Protein AF-A0A5B9W749-F1 (afdb_monomer_lite)

Structure (mmCIF, N/CA/C/O backbone):
data_AF-A0A5B9W749-F1
#
_entry.id   AF-A0A5B9W749-F1
#
loop_
_atom_site.group_PDB
_atom_site.id
_atom_site.type_symbol
_atom_site.label_atom_id
_atom_site.label_alt_id
_atom_site.label_comp_id
_atom_site.label_asym_id
_atom_site.label_entity_id
_atom_site.label_seq_id
_atom_site.pdbx_PDB_ins_code
_atom_site.Cartn_x
_atom_site.Cartn_y
_atom_site.Cartn_z
_atom_site.occupancy
_atom_site.B_iso_or_equiv
_atom_site.auth_seq_id
_atom_site.auth_comp_id
_atom_site.auth_asym_id
_atom_site.auth_atom_id
_atom_site.pdbx_PDB_model_num
ATOM 1 N N . MET A 1 1 ? -11.600 12.360 -0.098 1.00 54.44 1 MET A N 1
ATOM 2 C CA . MET A 1 1 ? -10.633 12.678 -1.174 1.00 54.44 1 MET A CA 1
ATOM 3 C C . MET A 1 1 ? -9.721 11.461 -1.299 1.00 54.44 1 MET A C 1
ATOM 5 O O . MET A 1 1 ? -9.758 10.615 -0.413 1.00 54.44 1 MET A O 1
ATOM 9 N N . GLY A 1 2 ? -9.013 11.291 -2.413 1.00 66.12 2 GLY A N 1
ATOM 10 C CA . GLY A 1 2 ? -8.101 10.159 -2.597 1.00 66.12 2 GLY A CA 1
ATOM 11 C C . GLY A 1 2 ? -6.7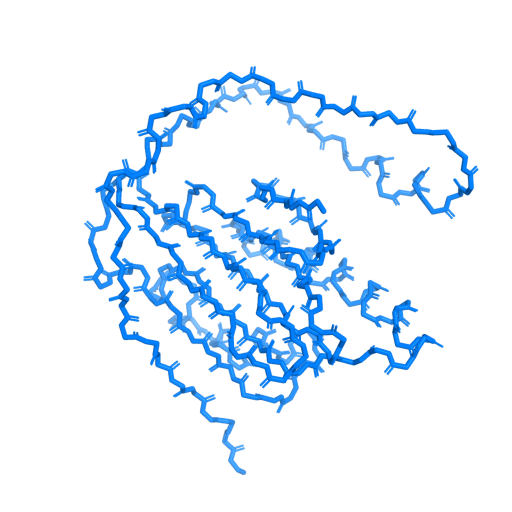31 10.629 -3.058 1.00 66.12 2 GLY A C 1
ATOM 12 O O . GLY A 1 2 ? -6.602 11.750 -3.560 1.00 66.12 2 GLY A O 1
ATOM 13 N N . ALA A 1 3 ? -5.725 9.773 -2.893 1.00 67.44 3 ALA A N 1
ATOM 14 C CA . ALA A 1 3 ? -4.328 10.106 -3.146 1.00 67.44 3 ALA A CA 1
ATOM 15 C C . ALA A 1 3 ? -3.744 9.272 -4.288 1.00 67.44 3 ALA A C 1
ATOM 17 O O . ALA A 1 3 ? -3.932 8.058 -4.365 1.00 67.44 3 ALA A O 1
ATOM 18 N N . TYR A 1 4 ? -2.973 9.940 -5.143 1.00 74.50 4 TYR A N 1
ATOM 19 C CA . TYR A 1 4 ? -2.066 9.305 -6.092 1.00 74.50 4 TYR A CA 1
ATOM 20 C C . TYR A 1 4 ? -0.659 9.419 -5.512 1.00 74.50 4 TYR A C 1
ATOM 22 O O . TYR A 1 4 ? -0.127 10.520 -5.389 1.00 74.50 4 TYR A O 1
ATOM 30 N N . LEU A 1 5 ? -0.099 8.289 -5.099 1.00 71.94 5 LEU A N 1
ATOM 31 C CA . LEU A 1 5 ? 1.221 8.185 -4.504 1.00 71.94 5 LEU A CA 1
ATOM 32 C C . LEU A 1 5 ? 2.245 7.870 -5.591 1.00 71.94 5 LEU A C 1
ATOM 34 O O . LEU A 1 5 ? 2.325 6.739 -6.073 1.00 71.94 5 LEU A O 1
ATOM 38 N N . ASP A 1 6 ? 2.992 8.903 -5.967 1.00 69.88 6 ASP A N 1
ATOM 39 C CA . ASP A 1 6 ? 4.186 8.818 -6.809 1.00 69.88 6 ASP A CA 1
ATOM 40 C C . ASP A 1 6 ? 5.442 8.634 -5.931 1.00 69.88 6 ASP A C 1
ATOM 42 O O . ASP A 1 6 ? 5.315 8.433 -4.719 1.00 69.88 6 ASP A O 1
ATOM 46 N N . GLU A 1 7 ? 6.642 8.653 -6.515 1.00 59.56 7 GLU A N 1
ATOM 47 C CA . GLU A 1 7 ? 7.928 8.553 -5.794 1.00 59.56 7 GLU A CA 1
ATOM 48 C C . GLU A 1 7 ? 7.940 9.382 -4.482 1.00 59.56 7 GLU A C 1
ATOM 50 O O . GLU A 1 7 ? 7.613 10.569 -4.470 1.00 59.56 7 GLU A O 1
ATOM 55 N N . ASP A 1 8 ? 8.268 8.718 -3.364 1.00 55.88 8 ASP A N 1
ATOM 56 C CA . ASP A 1 8 ? 8.501 9.306 -2.032 1.00 55.88 8 ASP A CA 1
ATOM 57 C C . ASP A 1 8 ? 7.310 9.974 -1.309 1.00 55.88 8 ASP A C 1
ATOM 59 O O . ASP A 1 8 ? 7.481 10.922 -0.534 1.00 55.88 8 ASP A O 1
ATOM 63 N N . MET A 1 9 ? 6.086 9.462 -1.491 1.00 70.12 9 MET A N 1
ATOM 64 C CA . MET A 1 9 ? 4.894 9.994 -0.810 1.00 70.12 9 MET A CA 1
ATOM 65 C C . MET A 1 9 ? 4.224 9.009 0.161 1.00 70.12 9 MET A C 1
ATOM 67 O O . MET A 1 9 ? 3.984 7.846 -0.168 1.00 70.12 9 MET A O 1
ATOM 71 N N . VAL A 1 10 ? 3.858 9.519 1.347 1.00 80.38 10 VAL A N 1
ATOM 72 C CA . VAL A 1 10 ? 2.971 8.878 2.337 1.00 80.38 10 VAL A CA 1
ATOM 73 C C . VAL A 1 10 ? 1.666 9.675 2.400 1.00 80.38 10 VAL A C 1
ATOM 75 O O . VAL A 1 10 ? 1.714 10.896 2.550 1.00 80.38 10 VAL A O 1
ATOM 78 N N . ALA A 1 11 ? 0.508 9.018 2.313 1.00 82.75 11 ALA A N 1
ATOM 79 C CA . ALA A 1 11 ? -0.799 9.668 2.456 1.00 82.75 11 ALA A CA 1
ATOM 80 C C . ALA A 1 11 ? -1.794 8.816 3.244 1.00 82.75 11 ALA A C 1
ATOM 82 O O . ALA A 1 11 ? -1.738 7.588 3.218 1.00 82.75 11 ALA A O 1
ATOM 83 N N . HIS A 1 12 ? -2.734 9.490 3.903 1.00 84.38 12 HIS A N 1
ATOM 84 C CA . HIS A 1 12 ? -3.842 8.895 4.644 1.00 84.38 12 HIS A CA 1
ATOM 85 C C . HIS A 1 12 ? -5.152 9.433 4.076 1.00 84.38 12 HIS A C 1
ATOM 87 O O . HIS A 1 12 ? -5.410 10.630 4.158 1.00 84.38 12 HIS A O 1
ATOM 93 N N . GLU A 1 13 ? -5.953 8.566 3.462 1.00 86.69 13 GLU A N 1
ATOM 94 C CA . GLU A 1 13 ? -7.159 8.956 2.734 1.00 86.69 13 GLU A CA 1
ATOM 95 C C . GLU A 1 13 ? -8.333 8.024 3.057 1.00 86.69 13 GLU A C 1
ATOM 97 O O . GLU A 1 13 ? -8.148 6.810 3.171 1.00 86.69 13 GLU A O 1
ATOM 102 N N . PRO A 1 14 ? -9.564 8.549 3.166 1.00 80.62 14 PRO A N 1
ATOM 103 C CA . PRO A 1 14 ? -10.742 7.728 3.436 1.00 80.62 14 PRO A CA 1
ATOM 104 C C . PRO A 1 14 ? -11.193 6.893 2.226 1.00 80.62 14 PRO A C 1
ATOM 106 O O . PRO A 1 14 ? -11.790 5.836 2.414 1.00 80.62 14 PRO A O 1
ATOM 109 N N . ASP A 1 15 ? -10.916 7.344 0.996 1.00 86.19 15 ASP A N 1
ATOM 110 C CA . ASP A 1 15 ? -11.556 6.792 -0.206 1.00 86.19 15 ASP A CA 1
ATOM 111 C C . ASP A 1 15 ? -10.650 5.812 -0.966 1.00 86.19 15 ASP A C 1
ATOM 113 O O . ASP A 1 15 ? -10.957 4.623 -1.079 1.00 86.19 15 ASP A O 1
ATOM 117 N N . PHE A 1 16 ? -9.542 6.298 -1.533 1.00 88.31 16 PHE A N 1
ATOM 118 C CA . PHE A 1 16 ? -8.636 5.477 -2.335 1.00 88.31 16 PHE A CA 1
ATOM 119 C C . PHE A 1 16 ? -7.182 5.939 -2.255 1.00 88.31 16 PHE A C 1
ATOM 121 O O . PHE A 1 16 ? -6.893 7.121 -2.051 1.00 88.31 16 PHE A O 1
ATOM 128 N N . ILE A 1 17 ? -6.280 4.991 -2.505 1.00 88.81 17 ILE A N 1
ATOM 129 C CA . ILE A 1 17 ? -4.855 5.222 -2.743 1.00 88.81 17 ILE A CA 1
ATOM 130 C C . ILE A 1 17 ? -4.465 4.547 -4.055 1.00 88.81 17 ILE A C 1
ATOM 132 O O . ILE A 1 17 ? -4.813 3.389 -4.284 1.00 88.81 17 ILE A O 1
ATOM 136 N N . ALA A 1 18 ? -3.749 5.265 -4.916 1.00 87.00 18 ALA A N 1
ATOM 137 C CA . ALA A 1 18 ? -3.295 4.784 -6.213 1.00 87.00 18 ALA A CA 1
ATOM 138 C C . ALA A 1 18 ? -1.778 4.926 -6.392 1.00 87.00 18 ALA A C 1
ATOM 140 O O . ALA A 1 18 ? -1.191 5.903 -5.947 1.00 87.00 18 ALA A O 1
ATOM 141 N N . TYR A 1 19 ? -1.169 3.979 -7.099 1.00 89.62 19 TYR A N 1
ATOM 142 C CA . TYR A 1 19 ? 0.260 3.872 -7.379 1.00 89.62 19 TYR A CA 1
ATOM 143 C C . TYR A 1 19 ? 0.465 3.767 -8.896 1.00 89.62 19 TYR A C 1
ATOM 145 O O . TYR A 1 19 ? 0.134 2.726 -9.466 1.00 89.62 19 TYR A O 1
ATOM 153 N N . PRO A 1 20 ? 0.975 4.801 -9.585 1.00 76.25 20 PRO A N 1
ATOM 154 C CA . PRO A 1 20 ? 0.930 4.866 -11.045 1.00 76.25 20 PRO A CA 1
ATOM 155 C C . PRO A 1 20 ? 2.016 4.071 -11.789 1.00 76.25 20 PRO A C 1
ATOM 157 O O . PRO A 1 20 ? 1.899 3.888 -12.998 1.00 76.25 20 PRO A O 1
ATOM 160 N N . HIS A 1 21 ? 3.050 3.570 -11.105 1.00 74.75 21 HIS A N 1
ATOM 161 C CA . HIS A 1 21 ? 4.266 3.062 -11.765 1.00 74.75 21 HIS A CA 1
ATOM 162 C C . HIS A 1 21 ? 4.988 1.912 -11.039 1.00 74.75 21 HIS A C 1
ATOM 164 O O . HIS A 1 21 ? 6.206 1.911 -10.870 1.00 74.75 21 HIS A O 1
ATOM 170 N N . LEU A 1 22 ? 4.257 0.871 -10.639 1.00 78.19 22 LEU A N 1
ATOM 171 C CA . LEU A 1 22 ? 4.821 -0.290 -9.935 1.00 78.19 22 LEU A CA 1
ATOM 172 C C . LEU A 1 22 ? 5.570 -1.259 -10.871 1.00 78.19 22 LEU A C 1
ATOM 174 O O . LEU A 1 22 ? 5.126 -2.389 -11.100 1.00 78.19 22 LEU A O 1
ATOM 178 N N . LEU A 1 23 ? 6.685 -0.806 -11.452 1.00 74.94 23 LEU A N 1
ATOM 179 C CA . LEU A 1 23 ? 7.604 -1.657 -12.215 1.00 74.94 23 LEU A CA 1
ATOM 180 C C . LEU A 1 23 ? 8.712 -2.204 -11.314 1.00 74.94 23 LEU A C 1
ATOM 182 O O . LEU A 1 23 ? 8.816 -3.411 -11.106 1.00 74.94 23 LEU A O 1
ATOM 186 N N . VAL A 1 24 ? 9.505 -1.284 -10.771 1.00 75.75 24 VAL A N 1
ATOM 187 C CA . VAL A 1 24 ? 10.578 -1.540 -9.804 1.00 75.75 24 VAL A CA 1
ATOM 188 C C . VAL A 1 24 ? 10.222 -1.027 -8.418 1.00 75.75 24 VAL A C 1
ATOM 190 O O . VAL A 1 24 ? 11.023 -1.185 -7.514 1.00 75.75 24 VAL A O 1
ATOM 193 N N . CYS A 1 25 ? 9.034 -0.448 -8.248 1.00 85.25 25 CYS A N 1
ATOM 194 C CA . CYS A 1 25 ? 8.543 0.129 -7.002 1.00 85.25 25 CYS A CA 1
ATOM 195 C C . CYS A 1 25 ? 7.505 -0.789 -6.337 1.00 85.25 25 CYS A C 1
ATOM 197 O O . CYS A 1 25 ? 6.987 -1.728 -6.956 1.00 85.25 25 CYS A O 1
ATOM 199 N N . MET A 1 26 ? 7.170 -0.488 -5.086 1.00 88.06 26 MET A N 1
ATOM 200 C CA . MET A 1 26 ? 6.168 -1.190 -4.294 1.00 88.06 26 MET A CA 1
ATOM 201 C C . MET A 1 26 ? 5.228 -0.191 -3.612 1.00 88.06 26 MET A C 1
ATOM 203 O O . MET A 1 26 ? 5.666 0.728 -2.926 1.00 88.06 26 MET A O 1
ATOM 207 N N . GLY A 1 27 ? 3.924 -0.392 -3.766 1.00 91.06 27 GLY A N 1
ATOM 208 C CA . GLY A 1 27 ? 2.904 0.293 -2.983 1.00 91.06 27 GLY A CA 1
ATOM 209 C C . GLY A 1 27 ? 2.631 -0.471 -1.693 1.00 91.06 27 GLY A C 1
ATOM 210 O O . GLY A 1 27 ? 2.348 -1.670 -1.725 1.00 91.06 27 GLY A O 1
ATOM 211 N N . VAL A 1 28 ? 2.704 0.221 -0.564 1.00 92.81 28 VAL A N 1
ATOM 212 C CA . VAL A 1 28 ? 2.391 -0.306 0.767 1.00 92.81 28 VAL A CA 1
ATOM 213 C C . VAL A 1 28 ? 1.136 0.385 1.259 1.00 92.81 28 VAL A C 1
ATOM 215 O O . VAL A 1 28 ? 1.130 1.606 1.351 1.00 92.81 28 VAL A O 1
ATOM 218 N N . THR A 1 29 ? 0.086 -0.361 1.583 1.00 94.94 29 THR A N 1
ATOM 219 C CA . THR A 1 29 ? -1.184 0.200 2.063 1.00 94.94 29 THR A CA 1
ATOM 220 C C . THR A 1 29 ? -1.649 -0.520 3.319 1.00 94.94 29 THR A C 1
ATOM 222 O O . THR A 1 29 ? -1.803 -1.735 3.321 1.00 94.94 29 THR A O 1
ATOM 225 N N . LEU A 1 30 ? -1.938 0.223 4.377 1.00 94.94 30 LEU A N 1
ATOM 226 C CA . LEU A 1 30 ? -2.662 -0.244 5.547 1.00 94.94 30 LEU A CA 1
ATOM 227 C C . LEU A 1 30 ? -4.133 0.146 5.409 1.00 94.94 30 LEU A C 1
ATOM 229 O O . LEU A 1 30 ? -4.452 1.321 5.233 1.00 94.94 30 LEU A O 1
ATOM 233 N N . LEU A 1 31 ? -5.021 -0.839 5.511 1.00 95.12 31 LEU A N 1
ATOM 234 C CA . LEU A 1 31 ? -6.420 -0.594 5.840 1.00 95.12 31 LEU A CA 1
ATOM 235 C C . LEU A 1 31 ? -6.506 -0.401 7.349 1.00 95.12 31 LEU A C 1
ATOM 237 O O . LEU A 1 31 ? -6.071 -1.266 8.112 1.00 95.12 31 LEU A O 1
ATOM 241 N N . MET A 1 32 ? -7.060 0.724 7.765 1.00 95.44 32 MET A N 1
ATOM 242 C CA . MET A 1 32 ? -7.262 1.071 9.162 1.00 95.44 32 MET A CA 1
ATOM 243 C C . MET A 1 32 ? -8.626 0.556 9.648 1.00 95.44 32 MET A C 1
ATOM 245 O O . MET A 1 32 ? -9.538 0.305 8.860 1.00 95.44 32 MET A O 1
ATOM 249 N N . THR A 1 33 ? -8.783 0.402 10.960 1.00 95.50 33 THR A N 1
ATOM 250 C CA . THR A 1 33 ? -10.022 -0.089 11.599 1.00 95.50 33 THR A CA 1
ATOM 251 C C . THR A 1 33 ? -11.242 0.807 11.378 1.00 95.50 33 THR A C 1
ATOM 253 O O . THR A 1 33 ? -12.365 0.315 11.427 1.00 95.50 33 THR A O 1
ATOM 256 N N . ASP A 1 34 ? -11.049 2.090 11.074 1.00 93.75 34 ASP A N 1
ATOM 257 C CA . ASP A 1 34 ? -12.111 3.027 10.679 1.00 93.75 34 ASP A CA 1
ATOM 258 C C . ASP A 1 34 ? -12.449 2.965 9.174 1.00 93.75 34 ASP A C 1
ATOM 260 O O . ASP A 1 34 ? -13.299 3.709 8.687 1.00 93.75 34 ASP A O 1
ATOM 264 N N . GLY A 1 35 ? -11.800 2.069 8.429 1.00 93.88 35 GLY A N 1
ATOM 265 C CA . GLY A 1 35 ? -11.963 1.920 6.990 1.00 93.88 35 GLY A CA 1
ATOM 266 C C . GLY A 1 35 ? -11.117 2.883 6.162 1.00 93.88 35 GLY A C 1
ATOM 267 O O . GLY A 1 35 ? -11.145 2.784 4.943 1.00 93.88 35 GLY A O 1
ATOM 268 N N . SER A 1 36 ? -10.352 3.795 6.754 1.00 94.25 36 SER A N 1
ATOM 269 C CA . SER A 1 36 ? -9.435 4.641 5.986 1.00 94.25 36 SER A CA 1
ATOM 270 C C . SER A 1 36 ? -8.218 3.854 5.480 1.00 94.25 36 SER A C 1
ATOM 272 O O . SER A 1 36 ? -7.912 2.757 5.955 1.00 94.25 36 SER A O 1
ATOM 274 N N . LEU A 1 37 ? -7.517 4.404 4.491 1.00 93.56 37 LEU A N 1
ATOM 275 C CA . LEU A 1 37 ? -6.303 3.831 3.919 1.00 93.56 37 LEU A CA 1
ATOM 276 C C . LEU A 1 37 ? -5.107 4.719 4.249 1.00 93.56 37 LEU A C 1
ATOM 278 O O . LEU A 1 37 ? -5.121 5.909 3.951 1.00 93.56 37 LEU A O 1
ATOM 282 N N . LEU A 1 38 ? -4.051 4.143 4.812 1.00 93.25 38 LEU A N 1
ATOM 283 C CA . LEU A 1 38 ? -2.740 4.780 4.949 1.00 93.25 38 LEU A CA 1
ATOM 284 C C . LEU A 1 38 ? -1.782 4.103 3.978 1.00 93.25 38 LEU A C 1
ATOM 286 O O . LEU A 1 38 ? -1.561 2.902 4.078 1.00 93.25 38 LEU A O 1
ATOM 290 N N . GLY A 1 39 ? -1.196 4.842 3.049 1.00 91.81 39 GLY A N 1
ATOM 291 C CA . GLY A 1 39 ? -0.326 4.271 2.034 1.00 91.81 39 GLY A CA 1
ATOM 292 C C . GLY A 1 39 ? 0.994 4.999 1.896 1.00 91.81 39 GLY A C 1
ATOM 293 O O . GLY A 1 39 ? 1.089 6.192 2.166 1.00 91.81 39 GLY A O 1
ATOM 294 N N . ALA A 1 40 ? 1.998 4.266 1.432 1.00 90.25 40 ALA A N 1
ATOM 295 C CA . ALA A 1 40 ? 3.280 4.789 1.003 1.00 90.25 40 ALA A CA 1
ATOM 296 C C . ALA A 1 40 ? 3.710 4.149 -0.316 1.00 90.25 40 ALA A C 1
ATOM 298 O O . ALA A 1 40 ? 3.394 2.985 -0.586 1.00 90.25 40 ALA A O 1
ATOM 299 N N . HIS A 1 41 ? 4.435 4.908 -1.126 1.00 87.31 41 HIS A N 1
ATOM 300 C CA . HIS A 1 41 ? 5.092 4.408 -2.324 1.00 87.31 41 HIS A CA 1
ATOM 301 C C . HIS A 1 41 ? 6.598 4.255 -2.070 1.00 87.31 41 HIS A C 1
ATOM 303 O O . HIS A 1 41 ? 7.248 5.189 -1.613 1.00 87.31 41 HIS A O 1
ATOM 309 N N . VAL A 1 42 ? 7.138 3.063 -2.332 1.00 83.81 42 VAL A N 1
ATOM 310 C CA . VAL A 1 42 ? 8.531 2.690 -2.048 1.00 83.81 42 VAL A CA 1
ATOM 311 C C . VAL A 1 42 ? 9.251 2.405 -3.360 1.00 83.81 42 VAL A C 1
ATOM 313 O O . VAL A 1 42 ? 8.896 1.457 -4.062 1.00 83.81 42 VAL A O 1
ATOM 316 N N . VAL A 1 43 ? 10.266 3.203 -3.684 1.00 76.00 43 VAL A N 1
ATOM 317 C CA . VAL A 1 43 ? 11.013 3.114 -4.953 1.00 76.00 43 VAL A CA 1
ATOM 318 C C . VAL A 1 43 ? 12.261 2.251 -4.778 1.00 76.00 43 VAL A C 1
ATOM 320 O O . VAL A 1 43 ? 12.464 1.275 -5.494 1.00 76.00 43 VAL A O 1
ATOM 323 N N . GLU A 1 44 ? 13.060 2.566 -3.760 1.00 70.12 44 GLU A N 1
ATOM 324 C CA . GLU A 1 44 ? 14.334 1.917 -3.445 1.00 70.12 44 GLU A CA 1
ATOM 325 C C . GLU A 1 44 ? 14.451 1.589 -1.951 1.00 70.12 44 GLU A C 1
ATOM 327 O O . GLU A 1 44 ? 13.723 2.123 -1.112 1.00 70.12 44 GLU A O 1
ATOM 332 N N . GLN A 1 45 ? 15.421 0.744 -1.587 1.00 64.56 45 GLN A N 1
ATOM 333 C CA . GLN A 1 45 ? 15.638 0.345 -0.194 1.00 64.56 45 GLN A CA 1
ATOM 334 C C . GLN A 1 45 ? 15.916 1.539 0.738 1.00 64.56 45 GLN A C 1
ATOM 336 O O . GLN A 1 45 ? 15.468 1.515 1.878 1.00 64.56 45 GLN A O 1
ATOM 341 N N . GLN A 1 46 ? 16.597 2.592 0.267 1.00 63.84 46 GLN A N 1
ATOM 342 C CA . GLN A 1 46 ? 16.819 3.809 1.063 1.00 63.84 46 GLN A CA 1
ATOM 343 C C . GLN A 1 46 ? 15.513 4.5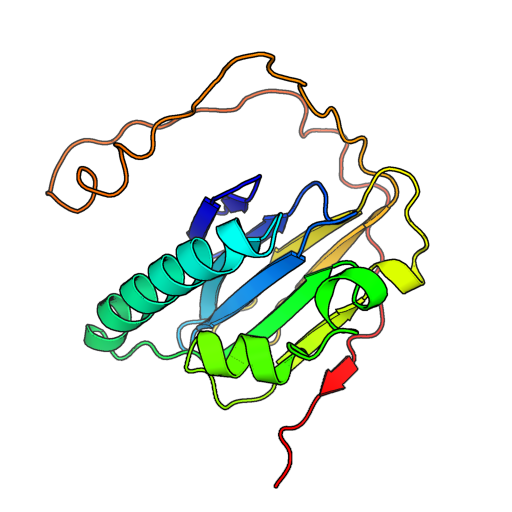84 1.306 1.00 63.84 46 GLN A C 1
ATOM 345 O O . GLN A 1 46 ? 15.229 4.947 2.444 1.00 63.84 46 GLN A O 1
ATOM 350 N N . SER A 1 47 ? 14.668 4.742 0.277 1.00 69.75 47 SER A N 1
ATOM 351 C CA . SER A 1 47 ? 13.336 5.360 0.420 1.00 69.75 47 SER A CA 1
ATOM 352 C C . SER A 1 47 ? 12.391 4.545 1.316 1.00 69.75 47 SER A C 1
ATOM 354 O O . SER A 1 47 ? 11.463 5.090 1.908 1.00 69.75 47 SER A O 1
ATOM 356 N N . GLN A 1 48 ? 12.631 3.233 1.454 1.00 77.50 48 GLN A N 1
ATOM 357 C CA . GLN A 1 48 ? 11.790 2.347 2.257 1.00 77.50 48 GLN A CA 1
ATOM 358 C C . GLN A 1 48 ? 11.805 2.727 3.737 1.00 77.50 48 GLN A C 1
ATOM 360 O O . GLN A 1 48 ? 10.743 2.797 4.351 1.00 77.50 48 GLN A O 1
ATOM 365 N N . ASP A 1 49 ? 12.985 2.945 4.316 1.00 81.75 49 ASP A N 1
ATOM 366 C CA . ASP A 1 49 ? 13.097 3.209 5.751 1.00 81.75 49 ASP A CA 1
ATOM 367 C C . ASP A 1 49 ? 12.483 4.577 6.103 1.00 81.75 49 ASP A C 1
ATOM 369 O O . ASP A 1 49 ? 11.785 4.697 7.111 1.00 81.75 49 ASP A O 1
ATOM 373 N N . GLU A 1 50 ? 12.645 5.582 5.235 1.00 81.06 50 GLU A N 1
ATOM 374 C CA . GLU A 1 50 ? 12.013 6.899 5.393 1.00 81.06 50 GLU A CA 1
ATOM 375 C C . GLU A 1 50 ? 10.488 6.832 5.247 1.00 81.06 50 GLU A C 1
ATOM 377 O O . GLU A 1 50 ? 9.757 7.346 6.099 1.00 81.06 50 GLU A O 1
ATOM 382 N N . ALA A 1 51 ? 9.993 6.145 4.213 1.00 82.19 51 ALA A N 1
ATOM 383 C CA . ALA A 1 51 ? 8.565 5.933 4.008 1.00 82.19 51 ALA A CA 1
ATOM 384 C C . ALA A 1 51 ? 7.934 5.194 5.198 1.00 82.19 51 ALA A C 1
ATOM 386 O O . ALA A 1 51 ? 6.860 5.569 5.672 1.00 82.19 51 ALA A O 1
ATOM 387 N N . PHE A 1 52 ? 8.614 4.172 5.724 1.00 87.56 52 PHE A N 1
ATOM 388 C CA . PHE A 1 52 ? 8.117 3.378 6.845 1.00 87.56 52 PHE A CA 1
ATOM 389 C C . PHE A 1 52 ? 8.142 4.166 8.149 1.00 87.56 52 PHE A C 1
ATOM 391 O O . PHE A 1 52 ? 7.160 4.112 8.888 1.00 87.56 52 PHE A O 1
ATOM 398 N N . ALA A 1 53 ? 9.186 4.957 8.402 1.00 86.06 53 ALA A N 1
ATOM 399 C CA . ALA A 1 53 ? 9.220 5.873 9.539 1.00 86.06 53 ALA A CA 1
ATOM 400 C C . ALA A 1 53 ? 8.074 6.900 9.467 1.00 86.06 53 ALA A C 1
ATOM 402 O O . ALA A 1 53 ? 7.398 7.151 10.466 1.00 86.06 53 ALA A O 1
ATOM 403 N N . GLY A 1 54 ? 7.797 7.443 8.275 1.00 83.38 54 GLY A N 1
ATOM 404 C CA . GLY A 1 54 ? 6.662 8.337 8.040 1.00 83.38 54 GLY A CA 1
ATOM 405 C C . GLY A 1 54 ? 5.316 7.670 8.332 1.00 83.38 54 GLY A C 1
ATOM 406 O O . GLY A 1 54 ? 4.493 8.229 9.058 1.00 83.38 54 GLY A O 1
ATOM 407 N N . MET A 1 55 ? 5.103 6.449 7.832 1.00 87.81 55 MET A N 1
ATOM 408 C CA . MET A 1 55 ? 3.897 5.668 8.130 1.00 87.81 55 MET A CA 1
ATOM 409 C C . MET A 1 55 ? 3.764 5.355 9.624 1.00 87.81 55 MET A C 1
ATOM 411 O O . MET A 1 55 ? 2.667 5.455 10.166 1.00 87.81 55 MET A O 1
ATOM 415 N N . GLN A 1 56 ? 4.856 5.000 10.304 1.00 89.06 56 GLN A N 1
ATOM 416 C CA . GLN A 1 56 ? 4.857 4.723 11.743 1.00 89.06 56 GLN A CA 1
ATOM 417 C C . GLN A 1 56 ? 4.467 5.941 12.568 1.00 89.06 56 GLN A C 1
ATOM 419 O O . GLN A 1 56 ? 3.671 5.816 13.499 1.00 89.06 56 GLN A O 1
ATOM 424 N N . GLU A 1 57 ? 4.971 7.120 12.215 1.00 86.06 57 GLU A N 1
ATOM 425 C CA . GLU A 1 57 ? 4.611 8.350 12.915 1.00 86.06 57 GLU A CA 1
ATOM 426 C C . GLU A 1 57 ? 3.133 8.716 12.702 1.00 86.06 57 GLU A C 1
ATOM 428 O O . GLU A 1 57 ? 2.439 9.101 13.650 1.00 86.06 57 GLU A O 1
ATOM 433 N N . PHE A 1 58 ? 2.610 8.508 11.489 1.00 83.62 58 PHE A N 1
ATOM 434 C CA . PHE A 1 58 ? 1.175 8.629 11.221 1.00 83.62 58 PHE A CA 1
ATOM 435 C C . PHE A 1 58 ? 0.355 7.635 12.048 1.00 83.62 58 PHE A C 1
ATOM 437 O O . PHE A 1 58 ? -0.592 8.044 12.720 1.00 83.62 58 PHE A O 1
ATOM 444 N N . MET A 1 59 ? 0.745 6.355 12.067 1.00 87.56 59 MET A N 1
ATOM 445 C CA . MET A 1 59 ? 0.084 5.318 12.868 1.00 87.56 59 MET A CA 1
ATOM 446 C C . MET A 1 59 ? 0.082 5.660 14.359 1.00 87.56 59 MET A C 1
ATOM 448 O O . MET A 1 59 ? -0.942 5.512 15.022 1.00 87.56 59 MET A O 1
ATOM 452 N N . ARG A 1 60 ? 1.197 6.170 14.890 1.00 86.69 60 ARG A N 1
ATOM 453 C CA . ARG A 1 60 ? 1.299 6.611 16.288 1.00 86.69 60 ARG A CA 1
ATOM 454 C C . ARG A 1 60 ? 0.336 7.757 16.590 1.00 86.69 60 ARG A C 1
ATOM 456 O O . ARG A 1 60 ? -0.254 7.790 17.666 1.00 86.69 60 ARG A O 1
ATOM 463 N N . THR A 1 61 ? 0.169 8.679 15.646 1.00 81.25 61 THR A N 1
ATOM 464 C CA . THR A 1 61 ? -0.712 9.843 15.796 1.00 81.25 61 THR A CA 1
ATOM 465 C C . THR A 1 61 ? -2.185 9.437 15.789 1.00 81.25 61 THR A C 1
ATOM 467 O O . THR A 1 61 ? -2.932 9.826 16.684 1.00 81.25 61 THR A O 1
ATOM 470 N N . ILE A 1 62 ? -2.610 8.615 14.828 1.00 83.75 62 ILE A N 1
ATOM 471 C CA . ILE A 1 62 ? -4.013 8.179 14.706 1.00 83.75 62 ILE A CA 1
ATOM 472 C C . ILE A 1 62 ? -4.411 7.138 15.762 1.00 83.75 62 ILE A C 1
ATOM 474 O O . ILE A 1 62 ? -5.578 7.078 16.147 1.00 83.75 62 ILE A O 1
ATOM 478 N N . ALA A 1 63 ? -3.449 6.399 16.327 1.00 86.12 63 ALA A N 1
ATOM 479 C CA . ALA A 1 63 ? -3.690 5.517 17.469 1.00 86.12 63 ALA A CA 1
ATOM 480 C C . ALA A 1 63 ? -4.200 6.275 18.708 1.00 86.12 63 ALA A C 1
ATOM 482 O O . ALA A 1 63 ? -4.947 5.707 19.504 1.00 86.12 63 ALA A O 1
ATOM 483 N N . LEU A 1 64 ? -3.878 7.569 18.854 1.00 85.50 64 LEU A N 1
ATOM 484 C CA . LEU A 1 64 ? -4.438 8.418 19.916 1.00 85.50 64 LEU A CA 1
ATOM 485 C C . LEU A 1 64 ? -5.958 8.603 19.783 1.00 85.50 64 LEU A C 1
ATOM 487 O O . LEU A 1 64 ? -6.629 8.860 20.779 1.00 85.50 64 LEU A O 1
ATOM 491 N N . ALA A 1 65 ? -6.502 8.447 18.574 1.00 86.06 65 ALA A N 1
ATOM 492 C CA . ALA A 1 65 ? -7.937 8.451 18.297 1.00 86.06 65 ALA A CA 1
ATOM 493 C C . ALA A 1 65 ? -8.567 7.043 18.362 1.00 86.06 65 ALA A C 1
ATOM 495 O O . ALA A 1 65 ? -9.725 6.874 17.991 1.00 86.06 65 ALA A O 1
ATOM 496 N N . GLY A 1 66 ? -7.821 6.024 18.811 1.00 89.62 66 GLY A N 1
ATOM 497 C CA . GLY A 1 66 ? -8.282 4.633 18.873 1.00 89.62 66 GLY A CA 1
ATOM 498 C C . GLY A 1 66 ? -8.291 3.903 17.526 1.00 89.62 66 GLY A C 1
ATOM 499 O O . GLY A 1 66 ? -8.799 2.788 17.451 1.00 89.62 66 GLY A O 1
ATOM 500 N N . ILE A 1 67 ? -7.729 4.505 16.474 1.00 90.75 67 ILE A N 1
ATOM 501 C CA . ILE A 1 67 ? -7.666 3.917 15.133 1.00 90.75 67 ILE A CA 1
ATOM 502 C C . ILE A 1 67 ? -6.375 3.107 15.013 1.00 90.75 67 ILE A C 1
ATOM 504 O O . ILE A 1 67 ? -5.273 3.648 15.093 1.00 90.75 67 ILE A O 1
ATOM 508 N N . THR A 1 68 ? -6.507 1.803 14.797 1.00 93.56 68 THR A N 1
ATOM 509 C CA . THR A 1 68 ? -5.381 0.874 14.618 1.00 93.56 68 THR A CA 1
ATOM 510 C C . THR A 1 68 ? -5.381 0.240 13.226 1.00 93.56 68 THR A C 1
ATOM 512 O O . THR A 1 68 ? -6.427 0.221 12.566 1.00 93.56 68 THR A O 1
ATOM 515 N N . PRO A 1 69 ? -4.233 -0.263 12.738 1.00 94.44 69 PRO A N 1
ATOM 516 C CA . PRO A 1 69 ? -4.187 -1.006 11.483 1.00 94.44 69 PRO A CA 1
ATOM 517 C C . PRO A 1 69 ? -4.968 -2.325 11.556 1.00 94.44 69 PRO A C 1
ATOM 519 O O . PRO A 1 69 ? -4.773 -3.103 12.487 1.00 94.44 69 PRO A O 1
ATOM 522 N N . ASP A 1 70 ? -5.794 -2.600 10.547 1.00 93.62 70 ASP A N 1
ATOM 523 C CA . ASP A 1 70 ? -6.507 -3.872 10.365 1.00 93.62 70 ASP A CA 1
ATOM 524 C C . ASP A 1 70 ? -5.694 -4.814 9.463 1.00 93.62 70 ASP A C 1
ATOM 526 O O . ASP A 1 70 ? -5.307 -5.912 9.867 1.00 93.62 70 ASP A O 1
ATOM 530 N N . ARG A 1 71 ? -5.364 -4.373 8.240 1.00 93.62 71 ARG A N 1
ATOM 531 C CA . ARG A 1 71 ? -4.754 -5.217 7.189 1.00 93.62 71 ARG A CA 1
ATOM 532 C C . ARG A 1 71 ? -3.643 -4.497 6.450 1.00 93.62 71 ARG A C 1
ATOM 534 O O . ARG A 1 71 ? -3.779 -3.313 6.159 1.00 93.62 71 ARG A O 1
ATOM 541 N N . LEU A 1 72 ? -2.596 -5.228 6.074 1.00 94.75 72 LEU A N 1
ATOM 542 C CA . LEU A 1 72 ? -1.506 -4.714 5.245 1.00 94.75 72 LEU A CA 1
ATOM 543 C C . LEU A 1 72 ? -1.579 -5.292 3.832 1.00 94.75 72 LEU A C 1
ATOM 545 O O . LEU A 1 72 ? -1.622 -6.505 3.659 1.00 94.75 72 LEU A O 1
ATOM 549 N N . TYR A 1 73 ? -1.533 -4.421 2.831 1.00 94.12 73 TYR A N 1
ATOM 550 C CA . TYR A 1 73 ? -1.460 -4.745 1.414 1.00 94.12 73 TYR A CA 1
ATOM 551 C C . TYR A 1 73 ? -0.112 -4.297 0.855 1.00 94.12 73 TYR A C 1
ATOM 553 O O . TYR A 1 73 ? 0.283 -3.141 1.003 1.00 94.12 73 TYR A O 1
ATOM 561 N N . LEU A 1 74 ? 0.579 -5.212 0.184 1.00 92.38 74 LEU A N 1
ATOM 562 C CA . LEU A 1 74 ? 1.789 -4.939 -0.583 1.00 92.38 74 LEU A CA 1
ATOM 563 C C . LEU A 1 74 ? 1.477 -5.161 -2.060 1.00 92.38 74 LEU A C 1
ATOM 565 O O . LEU A 1 74 ? 1.047 -6.242 -2.458 1.00 92.38 74 LEU A O 1
ATOM 569 N N . THR A 1 75 ? 1.684 -4.139 -2.876 1.00 91.25 75 THR A N 1
ATOM 570 C CA . THR A 1 75 ? 1.439 -4.167 -4.321 1.00 91.25 75 THR A CA 1
ATOM 571 C C . THR A 1 75 ? 2.745 -3.896 -5.044 1.00 91.25 75 THR A C 1
ATOM 573 O O . THR A 1 75 ? 3.462 -2.962 -4.704 1.00 91.25 75 THR A O 1
ATOM 576 N N . GLY A 1 76 ? 3.088 -4.705 -6.038 1.00 87.62 76 GLY A N 1
ATOM 577 C CA . GLY A 1 76 ? 4.308 -4.504 -6.818 1.00 87.62 76 GLY A CA 1
ATOM 578 C C . GLY A 1 76 ? 4.869 -5.810 -7.343 1.00 87.62 76 GLY A C 1
ATOM 579 O O . GLY A 1 76 ? 4.244 -6.860 -7.216 1.00 87.62 76 GLY A O 1
ATOM 580 N N . ASN A 1 77 ? 6.053 -5.746 -7.942 1.00 82.75 77 ASN A N 1
ATOM 581 C CA . ASN A 1 77 ? 6.734 -6.944 -8.409 1.00 82.75 77 ASN A CA 1
ATOM 582 C C . ASN A 1 77 ? 7.424 -7.632 -7.223 1.00 82.75 77 ASN A C 1
ATOM 584 O O . ASN A 1 77 ? 8.464 -7.176 -6.736 1.00 82.75 77 ASN A O 1
ATOM 588 N N . VAL A 1 78 ? 6.846 -8.742 -6.764 1.00 76.06 78 VAL A N 1
ATOM 589 C CA . VAL A 1 78 ? 7.324 -9.491 -5.588 1.00 76.06 78 VAL A CA 1
ATOM 590 C C . VAL A 1 78 ? 8.730 -10.042 -5.819 1.00 76.06 78 VAL A C 1
ATOM 592 O O . VAL A 1 78 ? 9.544 -10.050 -4.898 1.00 76.06 78 VAL A O 1
ATOM 595 N N . GLY A 1 79 ? 9.056 -10.426 -7.055 1.00 69.88 79 GLY A N 1
ATOM 596 C CA . GLY A 1 79 ? 10.394 -10.886 -7.433 1.00 69.88 79 GLY A CA 1
ATOM 597 C C . GLY A 1 79 ? 11.491 -9.859 -7.144 1.00 69.88 79 GLY A C 1
ATOM 598 O O . GLY A 1 79 ? 12.592 -10.228 -6.753 1.00 69.88 79 GLY A O 1
ATOM 599 N N . ILE A 1 80 ? 11.175 -8.572 -7.282 1.00 74.81 80 ILE A N 1
ATOM 600 C CA . ILE A 1 80 ? 12.122 -7.470 -7.068 1.00 74.81 80 ILE A CA 1
ATOM 601 C C . ILE A 1 80 ? 12.187 -7.089 -5.585 1.00 74.81 80 ILE A C 1
ATOM 603 O O . ILE A 1 80 ? 13.268 -6.872 -5.045 1.00 74.81 80 ILE A O 1
ATOM 607 N N . HIS A 1 81 ? 11.036 -7.031 -4.911 1.00 72.31 81 HIS A N 1
ATOM 608 C CA . HIS A 1 81 ? 10.937 -6.453 -3.564 1.00 72.31 81 HIS A CA 1
ATOM 609 C C . HIS A 1 81 ? 10.975 -7.448 -2.413 1.00 72.31 81 HIS A C 1
ATOM 611 O O . HIS A 1 81 ? 11.209 -7.034 -1.281 1.00 72.31 81 HIS A O 1
ATOM 617 N N . VAL A 1 82 ? 10.691 -8.725 -2.669 1.00 65.00 82 VAL A N 1
ATOM 618 C CA . VAL A 1 82 ? 10.323 -9.703 -1.628 1.00 65.00 82 VAL A CA 1
ATOM 619 C C . VAL A 1 82 ? 11.178 -10.981 -1.694 1.00 65.00 82 VAL A C 1
ATOM 621 O O . VAL A 1 82 ? 11.093 -11.813 -0.797 1.00 65.00 82 VAL A O 1
ATOM 624 N N . GLN A 1 83 ? 12.033 -11.147 -2.716 1.00 58.31 83 GLN A N 1
ATOM 625 C CA . GLN A 1 83 ? 12.954 -12.295 -2.829 1.00 58.31 83 GLN A CA 1
ATOM 626 C C . GLN A 1 83 ? 14.266 -12.153 -2.036 1.00 58.31 83 GLN A C 1
ATOM 628 O O . GLN A 1 83 ? 15.003 -13.129 -1.911 1.00 58.31 83 GLN A O 1
ATOM 633 N N . SER A 1 84 ? 14.578 -10.976 -1.488 1.00 52.91 84 SER A N 1
ATOM 634 C CA . SER A 1 84 ? 15.730 -10.794 -0.596 1.00 52.91 84 SER A CA 1
ATOM 635 C C . SER A 1 84 ? 15.360 -11.115 0.862 1.00 52.91 84 SER A C 1
ATOM 637 O O . SER A 1 84 ? 14.212 -11.425 1.173 1.00 52.91 84 SER A O 1
ATOM 639 N N . ALA A 1 85 ? 16.328 -11.038 1.782 1.00 51.16 85 ALA A N 1
ATOM 640 C CA . ALA A 1 85 ? 16.135 -11.288 3.217 1.00 51.16 85 ALA A CA 1
ATOM 641 C C . ALA A 1 85 ? 15.000 -10.461 3.879 1.00 51.16 85 ALA A C 1
ATOM 643 O O . ALA A 1 85 ? 14.593 -10.778 4.995 1.00 51.16 85 ALA A O 1
ATOM 644 N N . ASP A 1 86 ? 14.473 -9.434 3.198 1.00 66.94 86 ASP A N 1
ATOM 645 C CA . ASP A 1 86 ? 13.343 -8.599 3.621 1.00 66.94 86 ASP A CA 1
ATOM 646 C C . ASP A 1 86 ? 12.050 -9.001 2.882 1.00 66.94 86 ASP A C 1
ATOM 648 O O . ASP A 1 86 ? 11.550 -8.294 2.003 1.00 66.94 86 ASP A O 1
ATOM 652 N N . ASN A 1 87 ? 11.522 -10.183 3.216 1.00 78.81 87 ASN A N 1
ATOM 653 C CA . ASN A 1 87 ? 10.258 -10.679 2.666 1.00 78.81 87 ASN A CA 1
ATOM 654 C C . ASN A 1 87 ? 9.047 -9.841 3.150 1.00 78.81 87 ASN A C 1
ATOM 656 O O . ASN A 1 87 ? 9.185 -8.900 3.933 1.00 78.81 87 ASN A O 1
ATOM 660 N N . ALA A 1 88 ? 7.829 -10.184 2.717 1.00 83.56 88 ALA A N 1
ATOM 661 C CA . ALA A 1 88 ? 6.612 -9.437 3.054 1.00 83.56 88 ALA A CA 1
ATOM 662 C C . ALA A 1 88 ? 6.428 -9.265 4.576 1.00 83.56 88 ALA A C 1
ATOM 664 O O . ALA A 1 88 ? 6.012 -8.203 5.040 1.00 83.56 88 ALA A O 1
ATOM 665 N N . HIS A 1 89 ? 6.819 -10.275 5.359 1.00 83.31 89 HIS A N 1
ATOM 666 C CA . HIS A 1 89 ? 6.804 -10.213 6.819 1.00 83.31 89 HIS A CA 1
ATOM 667 C C . HIS A 1 89 ? 7.935 -9.366 7.402 1.00 83.31 89 HIS A C 1
ATOM 669 O O . HIS A 1 89 ? 7.729 -8.720 8.427 1.00 83.31 89 HIS A O 1
ATOM 675 N N . GLY A 1 90 ? 9.118 -9.351 6.784 1.00 85.31 90 GLY A N 1
ATOM 676 C CA . GLY A 1 90 ? 10.207 -8.443 7.153 1.00 85.31 90 GLY A CA 1
ATOM 677 C C . GLY A 1 90 ? 9.755 -6.986 7.069 1.00 85.31 90 GLY A C 1
ATOM 678 O O . GLY A 1 90 ? 9.843 -6.246 8.052 1.00 85.31 90 GLY A O 1
ATOM 679 N N . LYS A 1 91 ? 9.117 -6.623 5.954 1.00 86.88 91 LYS A N 1
ATOM 680 C CA . LYS A 1 91 ? 8.561 -5.281 5.736 1.00 86.88 91 LYS A CA 1
ATOM 681 C C . LYS A 1 91 ? 7.412 -4.960 6.695 1.00 86.88 91 LYS A C 1
ATOM 683 O O . LYS A 1 91 ? 7.402 -3.885 7.289 1.00 86.88 91 LYS A O 1
ATOM 688 N N . ALA A 1 92 ? 6.494 -5.903 6.921 1.00 88.88 92 ALA A N 1
ATOM 689 C CA . ALA A 1 92 ? 5.435 -5.756 7.923 1.00 88.88 92 ALA A CA 1
ATOM 690 C C . ALA A 1 92 ? 6.004 -5.504 9.330 1.00 88.88 92 ALA A C 1
ATOM 692 O O . ALA A 1 92 ? 5.572 -4.587 10.028 1.00 88.88 92 ALA A O 1
ATOM 693 N N . ARG A 1 93 ? 7.042 -6.255 9.716 1.00 88.12 93 ARG A N 1
ATOM 694 C CA . ARG A 1 93 ? 7.722 -6.105 11.007 1.00 88.12 93 ARG A CA 1
ATOM 695 C C . ARG A 1 93 ? 8.413 -4.754 11.135 1.00 88.12 93 ARG A C 1
ATOM 697 O O . ARG A 1 93 ? 8.320 -4.146 12.196 1.00 88.12 93 ARG A O 1
ATOM 704 N N . LYS A 1 94 ? 9.056 -4.261 10.070 1.00 87.94 94 LYS A N 1
ATOM 705 C CA . LYS A 1 94 ? 9.639 -2.910 10.049 1.00 87.94 94 LYS A CA 1
ATOM 706 C C . LYS A 1 94 ? 8.590 -1.826 10.276 1.00 87.94 94 LYS A C 1
ATOM 708 O O . LYS A 1 94 ? 8.908 -0.846 10.929 1.00 87.94 94 LYS A O 1
ATOM 713 N N . LEU A 1 95 ? 7.356 -2.022 9.807 1.00 88.00 95 LEU A N 1
ATOM 714 C CA . LEU A 1 95 ? 6.220 -1.133 10.085 1.00 88.00 95 LEU A CA 1
ATOM 715 C C . LEU A 1 95 ? 5.622 -1.321 11.489 1.00 88.00 95 LEU A C 1
ATOM 717 O O . LEU A 1 95 ? 4.816 -0.501 11.915 1.00 88.00 95 LEU A O 1
ATOM 721 N N . GLY A 1 96 ? 6.008 -2.364 12.229 1.00 89.31 96 GLY A N 1
ATOM 722 C CA . GLY A 1 96 ? 5.373 -2.735 13.497 1.00 89.31 96 GLY A CA 1
ATOM 723 C C . GLY A 1 96 ? 4.013 -3.421 13.324 1.00 89.31 96 GLY A C 1
ATOM 724 O O . GLY A 1 96 ? 3.243 -3.496 14.278 1.00 89.31 96 GLY A O 1
ATOM 725 N N . TYR A 1 97 ? 3.701 -3.921 12.125 1.00 90.44 97 TYR A N 1
ATOM 726 C CA . TYR A 1 97 ? 2.463 -4.637 11.830 1.00 90.44 97 TYR A CA 1
ATOM 727 C C . TYR A 1 97 ? 2.657 -6.153 11.994 1.00 90.44 97 TYR A C 1
ATOM 729 O O . TYR A 1 97 ? 3.549 -6.745 11.386 1.00 90.44 97 TYR A O 1
ATOM 737 N N . ALA A 1 98 ? 1.808 -6.782 12.810 1.00 88.56 98 ALA A N 1
ATOM 738 C CA . ALA A 1 98 ? 1.882 -8.211 13.143 1.00 88.56 98 ALA A CA 1
ATOM 739 C C . ALA A 1 98 ? 0.716 -9.047 12.577 1.00 88.56 98 ALA A C 1
ATOM 741 O O . ALA A 1 98 ? 0.623 -10.238 12.863 1.00 88.56 98 ALA A O 1
ATOM 742 N N . GLY A 1 99 ? -0.192 -8.429 11.816 1.00 88.00 99 GLY A N 1
ATOM 743 C CA . GLY A 1 99 ? -1.366 -9.101 11.264 1.00 88.00 99 GLY A CA 1
ATOM 744 C C . GLY A 1 99 ? -1.124 -9.765 9.904 1.00 88.00 99 GLY A C 1
ATOM 745 O O . GLY A 1 99 ? 0.007 -10.042 9.499 1.00 88.00 99 GLY A O 1
ATOM 746 N N . ILE A 1 100 ? -2.220 -10.019 9.191 1.00 85.75 100 ILE A N 1
ATOM 747 C CA . ILE A 1 100 ? -2.220 -10.696 7.890 1.00 85.75 100 ILE A CA 1
ATOM 748 C C . ILE A 1 100 ? -1.717 -9.745 6.802 1.00 85.75 100 ILE A C 1
ATOM 750 O O . ILE A 1 100 ? -2.185 -8.608 6.681 1.00 85.75 100 ILE A O 1
ATOM 754 N N . VAL A 1 101 ? -0.786 -10.236 5.982 1.00 90.19 101 VAL A N 1
ATOM 755 C CA . VAL A 1 101 ? -0.223 -9.483 4.859 1.00 90.19 101 VAL A CA 1
ATOM 756 C C . VAL A 1 101 ? -0.790 -10.027 3.554 1.00 90.19 101 VAL A C 1
ATOM 758 O O . VAL A 1 101 ? -0.652 -11.207 3.233 1.00 90.19 101 VAL A O 1
ATOM 761 N N . TYR A 1 102 ? -1.418 -9.146 2.786 1.00 92.31 102 TYR A N 1
ATOM 762 C CA . TYR A 1 102 ? -1.966 -9.427 1.468 1.00 92.31 102 TYR A CA 1
ATOM 763 C C . TYR A 1 102 ? -0.996 -8.932 0.412 1.00 92.31 102 TYR A C 1
ATOM 765 O O . TYR A 1 102 ? -0.555 -7.783 0.451 1.00 92.31 102 TYR A O 1
ATOM 773 N N . VAL A 1 103 ? -0.674 -9.787 -0.553 1.00 90.25 103 VAL A N 1
ATOM 774 C CA . VAL A 1 103 ? 0.285 -9.441 -1.602 1.00 90.25 103 VAL A CA 1
ATOM 775 C C . VAL A 1 103 ? -0.389 -9.497 -2.965 1.00 90.25 103 VAL A C 1
ATOM 777 O O . VAL A 1 103 ? -0.982 -10.508 -3.350 1.00 90.25 103 VAL A O 1
ATOM 780 N N . PHE A 1 104 ? -0.276 -8.396 -3.701 1.00 90.19 104 PHE A N 1
ATOM 781 C CA . PHE A 1 104 ? -0.653 -8.288 -5.101 1.00 90.19 104 PHE A CA 1
ATOM 782 C C . PHE A 1 104 ? 0.609 -8.233 -5.963 1.00 90.19 104 PHE A C 1
ATOM 784 O O . PHE A 1 104 ? 1.240 -7.181 -6.103 1.00 90.19 104 PHE A O 1
ATOM 791 N N . ASP A 1 105 ? 0.972 -9.384 -6.531 1.00 88.25 105 ASP A N 1
ATOM 792 C CA . ASP A 1 105 ? 2.157 -9.507 -7.373 1.00 88.25 105 ASP A CA 1
ATOM 793 C C . ASP A 1 105 ? 1.877 -9.065 -8.813 1.00 88.25 105 ASP A C 1
ATOM 795 O O . ASP A 1 105 ? 1.229 -9.769 -9.597 1.00 88.25 105 ASP A O 1
ATOM 799 N N . THR A 1 106 ? 2.408 -7.902 -9.186 1.00 85.56 106 THR A N 1
ATOM 800 C CA . THR A 1 106 ? 2.288 -7.371 -10.548 1.00 85.56 106 THR A CA 1
ATOM 801 C C . THR A 1 106 ? 3.121 -8.170 -11.554 1.00 85.56 106 THR A C 1
ATOM 803 O O . THR A 1 106 ? 2.871 -8.077 -12.756 1.00 85.56 106 THR A O 1
ATOM 806 N N . SER A 1 107 ? 4.057 -9.023 -11.120 1.00 81.62 107 SER A N 1
ATOM 807 C CA . SER A 1 107 ? 4.833 -9.877 -12.034 1.00 81.62 107 SER A CA 1
ATOM 808 C C . SER A 1 107 ? 3.937 -10.846 -12.824 1.00 81.62 107 SER A C 1
ATOM 810 O O . SER A 1 107 ? 4.192 -11.130 -13.999 1.00 81.62 107 SER A O 1
ATOM 812 N N . LEU A 1 108 ? 2.817 -11.268 -12.225 1.00 83.62 108 LEU A N 1
ATOM 813 C CA . LEU A 1 108 ? 1.857 -12.210 -12.809 1.00 83.62 108 LEU A CA 1
ATOM 814 C C . LEU A 1 108 ? 1.164 -11.654 -14.059 1.00 83.62 108 LEU A C 1
ATOM 816 O O . LEU A 1 108 ? 0.752 -12.416 -14.934 1.00 83.62 108 LEU A O 1
ATOM 820 N N . ILE A 1 109 ? 1.065 -10.327 -14.170 1.00 82.06 109 ILE A N 1
ATOM 821 C CA . ILE A 1 109 ? 0.451 -9.639 -15.316 1.00 82.06 109 ILE A CA 1
ATOM 822 C C . ILE A 1 109 ? 1.471 -9.153 -16.350 1.00 82.06 109 ILE A C 1
ATOM 824 O O . ILE A 1 109 ? 1.068 -8.568 -17.358 1.00 82.06 109 ILE A O 1
ATOM 828 N N . LYS A 1 110 ? 2.763 -9.436 -16.124 1.00 82.62 110 LYS A N 1
ATOM 829 C CA . LYS A 1 110 ? 3.896 -9.185 -17.033 1.00 82.62 110 LYS A CA 1
ATOM 830 C C . LYS A 1 110 ? 3.879 -7.776 -17.661 1.00 82.62 110 LYS A C 1
ATOM 832 O O . LYS A 1 110 ? 3.848 -7.662 -18.891 1.00 82.62 110 LYS A O 1
ATOM 837 N N . PRO A 1 111 ? 3.857 -6.704 -16.847 1.00 81.56 111 PRO A N 1
ATOM 838 C CA . PRO A 1 111 ? 3.882 -5.337 -17.351 1.00 81.56 111 PRO A CA 1
ATOM 839 C C . PRO A 1 111 ? 5.235 -5.044 -18.018 1.00 81.56 111 PRO A C 1
ATOM 841 O O . PRO A 1 111 ? 6.277 -5.460 -17.518 1.00 81.56 111 PRO A O 1
ATOM 844 N N . LYS A 1 112 ? 5.222 -4.318 -19.139 1.00 80.88 112 LYS A N 1
ATOM 845 C CA . LYS A 1 112 ? 6.431 -3.827 -19.821 1.00 80.88 112 LYS A CA 1
ATOM 846 C C . LYS A 1 112 ? 6.853 -2.453 -19.310 1.00 80.88 112 LYS A C 1
ATOM 848 O O . LYS A 1 112 ? 8.018 -2.259 -18.997 1.00 80.88 112 LYS A O 1
ATOM 853 N N . ASP A 1 113 ? 5.888 -1.543 -19.192 1.00 77.00 113 ASP A N 1
ATOM 854 C CA . ASP A 1 113 ? 6.144 -0.131 -18.870 1.00 77.00 113 ASP A CA 1
ATOM 855 C C . ASP A 1 113 ? 5.771 0.237 -17.427 1.00 77.00 113 ASP A C 1
ATOM 857 O O . ASP A 1 113 ? 5.865 1.393 -17.053 1.00 77.00 113 ASP A O 1
ATOM 861 N N . GLY A 1 114 ? 5.357 -0.739 -16.614 1.00 81.62 114 GLY A N 1
ATOM 862 C CA . GLY A 1 114 ? 4.868 -0.536 -15.249 1.00 81.62 114 GLY A CA 1
ATOM 863 C C . GLY A 1 114 ? 3.396 -0.892 -15.074 1.00 81.62 114 GLY A C 1
ATOM 864 O O . GLY A 1 114 ? 2.708 -1.314 -16.011 1.00 81.62 114 GLY A O 1
ATOM 865 N N . THR A 1 115 ? 2.929 -0.781 -13.832 1.00 84.62 115 THR A N 1
ATOM 866 C CA . THR A 1 115 ? 1.549 -1.096 -13.447 1.00 84.62 115 THR A CA 1
ATOM 867 C C . THR A 1 115 ? 0.980 0.045 -12.626 1.00 84.62 115 THR A C 1
ATOM 869 O O . THR A 1 115 ? 1.586 0.443 -11.633 1.00 84.62 115 THR A O 1
ATOM 872 N N . PHE A 1 116 ? -0.205 0.508 -13.011 1.00 88.31 116 PHE A N 1
ATOM 873 C CA . PHE A 1 116 ? -1.041 1.320 -12.141 1.00 88.31 116 PHE A CA 1
ATOM 874 C C . PHE A 1 116 ? -1.829 0.393 -11.216 1.00 88.31 116 PHE A C 1
ATOM 876 O O . PHE A 1 116 ? -2.464 -0.543 -11.709 1.00 88.31 116 PHE A O 1
ATOM 883 N N . VAL A 1 117 ? -1.823 0.644 -9.909 1.00 89.94 117 VAL A N 1
ATOM 884 C CA . VAL A 1 117 ? -2.646 -0.086 -8.932 1.00 89.94 117 VAL A CA 1
ATOM 885 C C . VAL A 1 117 ? -3.387 0.901 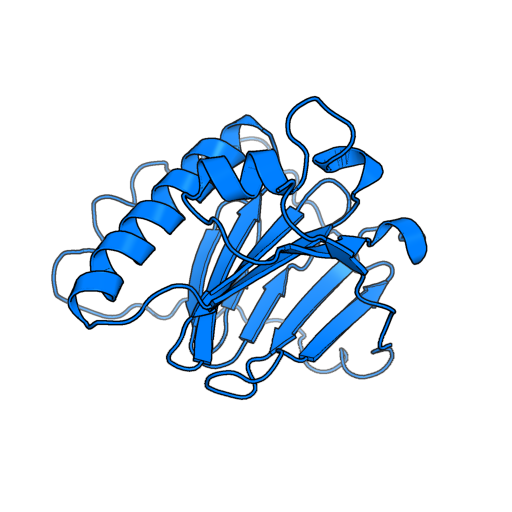-8.047 1.00 89.94 117 VAL A C 1
ATOM 887 O O . VAL A 1 117 ? -2.773 1.807 -7.506 1.00 89.94 117 VAL A O 1
ATOM 890 N N . MET A 1 118 ? -4.688 0.714 -7.861 1.00 91.56 118 MET A N 1
ATOM 891 C CA . MET A 1 118 ? -5.525 1.511 -6.970 1.00 91.56 118 MET A CA 1
ATOM 892 C C . MET A 1 118 ? -6.245 0.610 -5.977 1.00 91.56 118 MET A C 1
ATOM 894 O O . MET A 1 118 ? -6.872 -0.375 -6.368 1.00 91.56 118 MET A O 1
ATOM 898 N N . LEU A 1 119 ? -6.170 0.967 -4.699 1.00 94.12 119 LEU A N 1
ATOM 899 C CA . LEU A 1 119 ? -6.950 0.370 -3.629 1.00 94.12 119 LEU A CA 1
ATOM 900 C C . LEU A 1 119 ? -8.044 1.352 -3.238 1.00 94.12 119 LEU A C 1
ATOM 902 O O . LEU A 1 119 ? -7.757 2.490 -2.875 1.00 94.12 119 LEU A O 1
ATOM 906 N N . THR A 1 120 ? -9.293 0.909 -3.301 1.00 94.31 120 THR A N 1
ATOM 907 C CA . THR A 1 120 ? -10.455 1.696 -2.880 1.00 94.31 120 THR A CA 1
ATOM 908 C C . THR A 1 120 ? -11.051 1.075 -1.632 1.00 94.31 120 THR A C 1
ATOM 910 O O . THR A 1 120 ? -11.452 -0.094 -1.663 1.00 94.31 120 THR A O 1
ATOM 913 N N . SER A 1 121 ? -11.136 1.853 -0.556 1.00 93.81 121 SER A N 1
ATOM 914 C CA . SER A 1 121 ? -11.793 1.421 0.668 1.00 93.81 121 SER A CA 1
ATOM 915 C C . SER A 1 121 ? -13.271 1.127 0.422 1.00 93.81 121 SER A C 1
ATOM 917 O O . SER A 1 121 ? -13.942 1.772 -0.388 1.00 93.81 121 SER A O 1
ATOM 919 N N . LYS A 1 122 ? -13.782 0.126 1.136 1.00 95.00 122 LYS A N 1
ATOM 920 C CA . LYS A 1 122 ? -15.209 -0.207 1.209 1.00 95.00 122 LYS A CA 1
ATOM 921 C C . LYS A 1 122 ? -15.770 -0.015 2.620 1.00 95.00 122 LYS A C 1
ATOM 923 O O . LYS A 1 122 ? -16.880 -0.462 2.894 1.00 95.00 122 LYS A O 1
ATOM 928 N N . GLY A 1 123 ? -15.022 0.675 3.481 1.00 91.69 123 GLY A N 1
ATOM 929 C CA . GLY A 1 123 ? -15.362 0.921 4.878 1.00 91.69 123 GLY A CA 1
ATOM 930 C C . GLY A 1 123 ? -14.720 -0.067 5.865 1.00 91.69 123 GLY A C 1
ATOM 931 O O . GLY A 1 123 ? -13.960 -0.953 5.461 1.00 91.69 123 GLY A O 1
ATOM 932 N N . PRO A 1 124 ? -15.011 0.097 7.170 1.00 94.69 124 PRO A N 1
ATOM 933 C CA . PRO A 1 124 ? -14.441 -0.701 8.257 1.00 94.69 124 PRO A CA 1
ATOM 934 C C . PRO A 1 124 ? -14.615 -2.212 8.072 1.00 94.69 124 PRO A C 1
ATOM 936 O O . PRO A 1 124 ? -15.717 -2.687 7.802 1.00 94.69 124 PRO A O 1
ATOM 939 N N . GLY A 1 125 ? -13.540 -2.983 8.262 1.00 90.81 125 GLY A N 1
ATOM 940 C CA . GLY A 1 125 ? -13.571 -4.453 8.267 1.00 90.81 125 GLY A CA 1
ATOM 941 C C . GLY A 1 125 ? -13.852 -5.120 6.912 1.00 90.81 125 GLY A C 1
ATOM 942 O O . GLY A 1 125 ? -13.881 -6.351 6.835 1.00 90.81 125 GLY A O 1
ATOM 943 N N . VAL A 1 126 ? -14.032 -4.342 5.840 1.00 93.94 126 VAL A N 1
ATOM 944 C CA . VAL A 1 126 ? -14.271 -4.844 4.481 1.00 93.94 126 VAL A CA 1
ATOM 945 C C . VAL A 1 126 ? -12.986 -4.740 3.667 1.00 93.94 126 VAL A C 1
ATOM 947 O O . VAL A 1 126 ? -12.310 -3.713 3.676 1.00 93.94 126 VAL A O 1
ATOM 950 N N . HIS A 1 127 ? -12.646 -5.796 2.923 1.00 93.06 127 HIS A N 1
ATOM 951 C CA . HIS A 1 127 ? -11.503 -5.749 2.012 1.00 93.06 127 HIS A CA 1
ATOM 952 C C . HIS A 1 127 ? -11.657 -4.606 0.990 1.00 93.06 127 HIS A C 1
ATOM 954 O O . HIS A 1 127 ? -12.740 -4.441 0.413 1.00 93.06 127 HIS A O 1
ATOM 960 N N . PRO A 1 128 ? -10.583 -3.846 0.707 1.00 93.19 128 PRO A N 1
ATOM 961 C CA . PRO A 1 128 ? -10.607 -2.853 -0.343 1.00 93.19 128 PRO A CA 1
ATOM 962 C C . PRO A 1 128 ? -10.729 -3.544 -1.703 1.00 93.19 128 PRO A C 1
ATOM 964 O O . PRO A 1 128 ? -10.316 -4.689 -1.900 1.00 93.19 128 PRO A O 1
ATOM 967 N N . THR A 1 129 ? -11.271 -2.825 -2.678 1.00 93.25 129 THR A N 1
ATOM 968 C CA . THR A 1 129 ? -11.185 -3.256 -4.075 1.00 93.25 129 THR A CA 1
ATOM 969 C C . THR A 1 129 ? -9.813 -2.897 -4.619 1.00 93.25 129 THR A C 1
ATOM 971 O O . THR A 1 129 ? -9.410 -1.742 -4.509 1.00 93.25 129 THR A O 1
ATOM 974 N N . ILE A 1 130 ? -9.124 -3.864 -5.227 1.00 91.88 130 ILE A N 1
ATOM 975 C CA . ILE A 1 130 ? -7.866 -3.633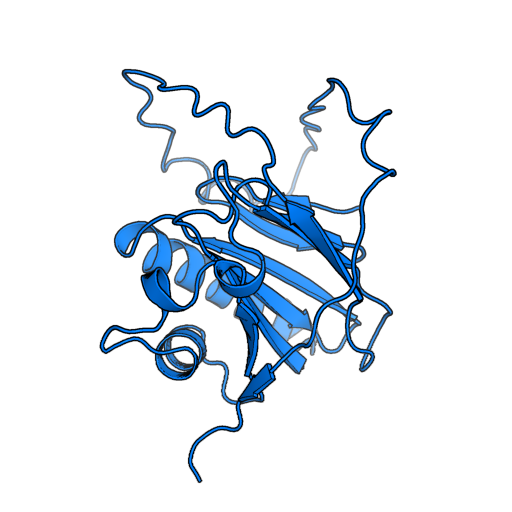 -5.940 1.00 91.88 130 ILE A CA 1
ATOM 976 C C . ILE A 1 130 ? -8.158 -3.589 -7.438 1.00 91.88 130 ILE A C 1
ATOM 978 O O . ILE A 1 130 ? -8.638 -4.560 -8.025 1.00 91.88 130 ILE A O 1
ATOM 982 N N . GLN A 1 131 ? -7.866 -2.448 -8.044 1.00 90.75 131 GLN A N 1
ATOM 983 C CA . GLN A 1 131 ? -7.977 -2.177 -9.470 1.00 90.75 131 GLN A CA 1
ATOM 984 C C . GLN A 1 131 ? -6.579 -1.987 -10.043 1.00 90.75 131 GLN A C 1
ATOM 986 O O . GLN A 1 131 ? -5.741 -1.344 -9.417 1.00 90.75 131 GLN A O 1
ATOM 991 N N . TYR A 1 132 ? -6.307 -2.538 -11.225 1.00 88.81 132 TYR A N 1
ATOM 992 C CA . TYR A 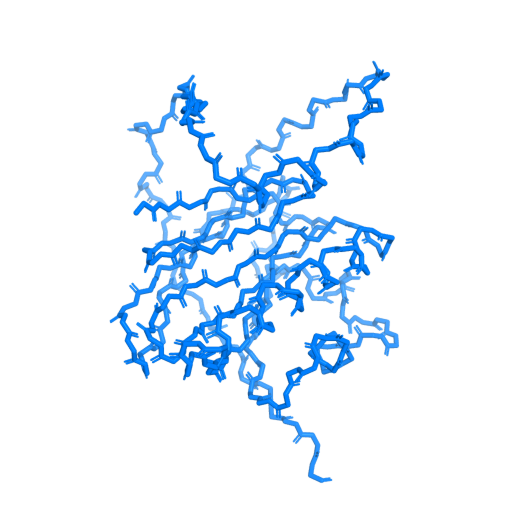1 132 ? -5.003 -2.373 -11.858 1.00 88.81 132 TYR A CA 1
ATOM 993 C C . TYR A 1 132 ? -5.109 -2.157 -13.362 1.00 88.81 132 TYR A C 1
ATOM 995 O O . TYR A 1 132 ? -6.055 -2.616 -14.001 1.00 88.81 132 TYR A O 1
ATOM 1003 N N . LYS A 1 133 ? -4.083 -1.513 -13.923 1.00 85.38 133 LYS A N 1
ATOM 1004 C CA . LYS A 1 133 ? -3.894 -1.346 -15.364 1.00 85.38 133 LYS A CA 1
ATOM 1005 C C . LYS A 1 133 ? -2.449 -1.665 -15.746 1.00 85.38 133 LYS A C 1
ATOM 1007 O O . LYS A 1 133 ? -1.503 -1.257 -15.072 1.00 85.38 133 LYS A O 1
ATOM 1012 N N . ARG A 1 134 ? -2.289 -2.428 -16.831 1.00 83.25 134 ARG A N 1
ATOM 1013 C CA . ARG A 1 134 ? -0.984 -2.831 -17.384 1.00 83.25 134 ARG A CA 1
ATOM 1014 C C . ARG A 1 134 ? -0.398 -1.743 -18.273 1.00 83.25 134 ARG A C 1
ATOM 1016 O O . ARG A 1 134 ? -1.145 -1.065 -18.971 1.00 83.25 134 ARG A O 1
ATOM 1023 N N . ASN A 1 135 ? 0.934 -1.706 -18.346 1.00 78.12 135 ASN A N 1
ATOM 1024 C CA . ASN A 1 135 ? 1.696 -0.839 -19.249 1.00 78.12 135 ASN A CA 1
ATOM 1025 C C . ASN A 1 135 ? 1.276 0.624 -19.113 1.00 78.12 135 ASN A C 1
ATOM 1027 O O . ASN A 1 135 ? 1.116 1.335 -20.109 1.00 78.12 135 ASN A O 1
ATOM 1031 N N . GLU A 1 136 ? 1.049 1.051 -17.871 1.00 73.75 136 GLU A N 1
ATOM 1032 C CA . GLU A 1 136 ? 0.875 2.469 -17.616 1.00 73.75 136 GLU A CA 1
ATOM 1033 C C . GLU A 1 136 ? 2.177 3.150 -18.027 1.00 73.75 136 GLU A C 1
ATOM 1035 O O . GLU A 1 136 ? 3.249 2.769 -17.563 1.00 73.75 136 GLU A O 1
ATOM 1040 N N . LYS A 1 137 ? 2.099 4.067 -18.997 1.00 59.97 137 LYS A N 1
ATOM 1041 C CA . LYS A 1 137 ? 3.294 4.657 -19.595 1.00 59.97 137 LYS A CA 1
ATOM 1042 C C . LYS A 1 137 ? 4.000 5.502 -18.551 1.00 59.97 137 LYS A C 1
ATOM 1044 O O . LYS A 1 137 ? 3.597 6.631 -18.279 1.00 59.97 137 LYS A O 1
ATOM 1049 N N . VAL A 1 138 ? 5.104 4.977 -18.049 1.00 49.50 138 VAL A N 1
ATOM 1050 C CA . VAL A 1 138 ? 6.004 5.705 -17.173 1.00 49.50 138 VAL A CA 1
ATOM 1051 C C . VAL A 1 138 ? 6.747 6.749 -18.001 1.00 49.50 138 VAL A C 1
ATOM 1053 O O . VAL A 1 138 ? 7.697 6.457 -18.728 1.00 49.50 138 VAL A O 1
ATOM 1056 N N . LYS A 1 139 ? 6.310 8.005 -17.909 1.00 45.56 139 LYS A N 1
ATOM 1057 C CA . LYS A 1 139 ? 7.193 9.126 -18.225 1.00 45.56 139 LYS A CA 1
ATOM 1058 C C . LYS A 1 139 ? 8.041 9.372 -16.985 1.00 45.56 139 LYS A C 1
ATOM 1060 O O . LYS A 1 139 ? 7.688 10.228 -16.185 1.00 45.56 139 LYS A O 1
ATOM 1065 N N . ILE A 1 140 ? 9.153 8.644 -16.839 1.00 41.69 140 ILE A N 1
ATOM 1066 C CA . ILE A 1 140 ? 10.229 9.100 -15.951 1.00 41.69 140 ILE A CA 1
ATOM 1067 C C . ILE A 1 140 ? 10.669 10.434 -16.541 1.00 41.69 140 ILE A C 1
ATOM 1069 O O . ILE A 1 140 ? 11.377 10.488 -17.552 1.00 41.69 140 ILE A O 1
ATOM 1073 N N . ALA A 1 141 ? 10.186 11.530 -15.964 1.00 39.47 141 ALA A N 1
ATOM 1074 C CA . ALA A 1 141 ? 10.851 12.797 -16.136 1.00 39.47 141 ALA A CA 1
ATOM 1075 C C . ALA A 1 141 ? 12.215 12.585 -15.490 1.00 39.47 141 ALA A C 1
ATOM 1077 O O . ALA A 1 141 ? 12.352 12.665 -14.275 1.00 39.47 141 ALA A O 1
ATOM 1078 N N . ARG A 1 142 ? 13.219 12.241 -16.301 1.00 35.41 142 ARG A N 1
ATOM 1079 C CA . ARG A 1 142 ? 14.619 12.325 -15.903 1.00 35.41 142 ARG A CA 1
ATOM 1080 C C . ARG A 1 142 ? 14.860 13.810 -15.638 1.00 35.41 142 ARG A C 1
ATOM 1082 O O . ARG A 1 142 ? 15.256 14.554 -16.529 1.00 35.41 142 ARG A O 1
ATOM 1089 N N . GLN A 1 143 ? 14.492 14.283 -14.452 1.00 37.06 143 GLN A N 1
ATOM 1090 C CA . GLN A 1 143 ? 14.895 15.592 -13.987 1.00 37.06 143 GLN A CA 1
ATOM 1091 C C . GLN A 1 143 ? 16.356 15.444 -13.611 1.00 37.06 143 GLN A C 1
ATOM 1093 O O . GLN A 1 143 ? 16.710 15.135 -12.476 1.00 37.06 143 GLN A O 1
ATOM 1098 N N . GLU A 1 144 ? 17.212 15.626 -14.613 1.00 32.00 144 GLU A N 1
ATOM 1099 C CA . GLU A 1 144 ? 18.589 16.021 -14.385 1.00 32.00 144 GLU A CA 1
ATOM 1100 C C . GLU A 1 144 ? 18.566 17.212 -13.410 1.00 32.00 144 GLU A C 1
ATOM 1102 O O . GLU A 1 144 ? 18.169 18.320 -13.763 1.00 32.00 144 GLU A O 1
ATOM 1107 N N . GLY A 1 145 ? 18.921 16.958 -12.148 1.00 32.94 145 GLY A N 1
ATOM 1108 C CA . GLY A 1 145 ? 19.299 18.007 -11.204 1.00 32.94 145 GLY A CA 1
ATOM 1109 C C . GLY A 1 145 ? 18.261 18.509 -10.197 1.00 32.94 145 GLY A C 1
ATOM 1110 O O . GLY A 1 145 ? 18.460 19.609 -9.684 1.00 32.94 145 GLY A O 1
ATOM 1111 N N . MET A 1 146 ? 17.210 17.765 -9.834 1.00 32.88 146 MET A N 1
ATOM 1112 C CA . MET A 1 146 ? 16.367 18.176 -8.700 1.00 32.88 146 MET A CA 1
ATOM 1113 C C . MET A 1 146 ? 16.560 17.284 -7.475 1.00 32.88 146 MET A C 1
ATOM 1115 O O . MET A 1 146 ? 15.835 16.326 -7.240 1.00 32.88 146 MET A O 1
ATOM 1119 N N . ALA A 1 147 ? 17.513 17.690 -6.636 1.00 32.72 147 ALA A N 1
ATOM 1120 C CA . ALA A 1 147 ? 17.482 17.437 -5.203 1.00 32.72 147 ALA A CA 1
ATOM 1121 C C . ALA A 1 147 ? 16.180 18.030 -4.616 1.00 32.72 147 ALA A C 1
ATOM 1123 O O . ALA A 1 147 ? 16.157 19.153 -4.100 1.00 32.72 147 ALA A O 1
ATOM 1124 N N . TYR A 1 148 ? 15.057 17.321 -4.753 1.00 37.03 148 TYR A N 1
ATOM 1125 C CA . TYR A 1 148 ? 13.759 17.761 -4.246 1.00 37.03 148 TYR A CA 1
ATOM 1126 C C . TYR A 1 148 ? 13.706 17.596 -2.724 1.00 37.03 148 TYR A C 1
ATOM 1128 O O . TYR A 1 148 ? 13.217 16.628 -2.168 1.00 37.03 148 TYR A O 1
ATOM 1136 N N . ARG A 1 149 ? 14.205 18.632 -2.043 1.00 35.31 149 ARG A N 1
ATOM 1137 C CA . ARG A 1 149 ? 13.657 19.194 -0.800 1.00 35.31 149 ARG A CA 1
ATOM 1138 C C . ARG A 1 149 ? 13.154 18.184 0.249 1.00 35.31 149 ARG A C 1
ATOM 1140 O O . ARG A 1 149 ? 11.986 18.212 0.631 1.00 35.31 149 ARG A O 1
ATOM 1147 N N . MET A 1 150 ? 14.115 17.567 0.930 1.00 32.81 150 MET A N 1
ATOM 1148 C CA . MET A 1 150 ? 14.054 17.056 2.318 1.00 32.81 150 MET A CA 1
ATOM 1149 C C . MET A 1 150 ? 13.566 18.077 3.387 1.00 32.81 150 MET A C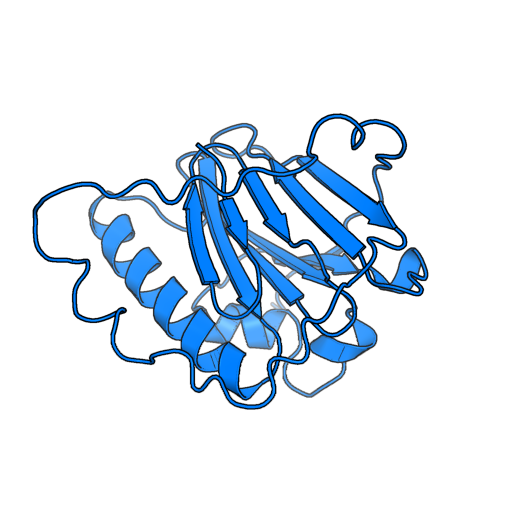 1
ATOM 1151 O O . MET A 1 150 ? 13.657 17.846 4.589 1.00 32.81 150 MET A O 1
ATOM 1155 N N . GLY A 1 151 ? 13.073 19.257 2.995 1.00 28.48 151 GLY A N 1
ATOM 1156 C CA . GLY A 1 151 ? 12.783 20.377 3.895 1.00 28.48 151 GLY A CA 1
ATOM 1157 C C . GLY A 1 151 ? 11.319 20.552 4.310 1.00 28.48 151 GLY A C 1
ATOM 1158 O O . GLY A 1 151 ? 11.040 21.454 5.099 1.00 28.48 151 GLY A O 1
ATOM 1159 N N . LYS A 1 152 ? 10.364 19.770 3.781 1.00 32.28 152 LYS A N 1
ATOM 1160 C CA . LYS A 1 152 ? 8.927 20.042 4.007 1.00 32.28 152 LYS A CA 1
ATOM 1161 C C . LYS A 1 152 ? 8.216 19.137 5.014 1.00 32.28 152 LYS A C 1
ATOM 1163 O O . LYS A 1 152 ? 7.182 19.561 5.524 1.00 32.28 152 LYS A O 1
ATOM 1168 N N . PHE A 1 153 ? 8.797 18.006 5.422 1.00 35.53 153 PHE A N 1
ATOM 1169 C CA . PHE A 1 153 ? 8.196 17.155 6.464 1.00 35.53 153 PHE A CA 1
ATOM 1170 C C . PHE A 1 153 ? 8.138 17.838 7.845 1.00 35.53 153 PHE A C 1
ATOM 1172 O O . PHE A 1 153 ? 7.251 17.566 8.646 1.00 35.53 153 PHE A O 1
ATOM 1179 N N . ARG A 1 154 ? 9.021 18.812 8.113 1.00 31.77 154 ARG A N 1
ATOM 1180 C CA . ARG A 1 154 ? 9.034 19.567 9.380 1.00 31.77 154 ARG A CA 1
ATOM 1181 C C . ARG A 1 154 ? 8.021 20.712 9.476 1.00 31.77 154 ARG A C 1
ATOM 1183 O O . ARG A 1 154 ? 7.854 21.255 10.562 1.00 31.77 154 ARG A O 1
ATOM 1190 N N . LYS A 1 155 ? 7.367 21.120 8.381 1.00 31.92 155 LYS A N 1
ATOM 1191 C CA . LYS A 1 155 ? 6.586 22.375 8.349 1.00 31.92 155 LYS A CA 1
ATOM 1192 C C . LYS A 1 155 ? 5.066 22.194 8.252 1.00 31.92 155 LYS A C 1
ATOM 1194 O O . LYS A 1 155 ? 4.368 23.198 8.192 1.00 31.92 155 LYS A O 1
ATOM 1199 N N . HIS A 1 156 ? 4.544 20.965 8.210 1.00 33.00 156 HIS A N 1
ATOM 1200 C CA . HIS A 1 156 ? 3.108 20.710 7.976 1.00 33.00 156 HIS A CA 1
ATOM 1201 C C . HIS A 1 156 ? 2.305 20.202 9.181 1.00 33.00 156 HIS A C 1
ATOM 1203 O O . HIS A 1 156 ? 1.087 20.133 9.087 1.00 33.00 156 HIS A O 1
ATOM 1209 N N . TYR A 1 157 ? 2.931 19.978 10.341 1.00 35.22 157 TYR A N 1
ATOM 1210 C CA . TYR A 1 157 ? 2.209 19.674 11.590 1.00 35.22 157 TYR A CA 1
ATOM 1211 C C . TYR A 1 157 ? 2.040 20.886 12.523 1.00 35.22 157 TYR A C 1
ATOM 1213 O O . TYR A 1 157 ? 1.852 20.740 13.727 1.00 35.22 157 TYR A O 1
ATOM 1221 N N . GLY A 1 158 ? 2.084 22.099 11.965 1.00 26.91 158 GLY A N 1
ATOM 1222 C CA . GLY A 1 158 ? 1.645 23.324 12.628 1.00 26.91 158 GLY A CA 1
ATOM 1223 C C . GLY A 1 158 ? 0.407 23.872 11.923 1.00 26.91 158 GLY A C 1
ATOM 1224 O O . GLY A 1 158 ? 0.472 24.174 10.737 1.00 26.91 158 GLY A O 1
ATOM 1225 N N . LEU A 1 159 ? -0.700 23.965 12.663 1.00 37.22 159 LEU A N 1
ATOM 1226 C CA . LEU A 1 159 ? -1.955 24.656 12.340 1.00 37.22 159 LEU A CA 1
ATOM 1227 C C . LEU A 1 159 ? -1.830 25.769 11.275 1.00 37.22 159 LEU A C 1
ATOM 1229 O O . LEU A 1 159 ? -1.154 26.770 11.505 1.00 37.22 159 LEU A O 1
ATOM 1233 N N . GLY A 1 160 ? -2.589 25.653 10.178 1.00 26.77 160 GLY A N 1
ATOM 1234 C CA . GLY A 1 160 ? -3.013 26.804 9.373 1.00 26.77 160 GLY A CA 1
ATOM 1235 C C . GLY A 1 160 ? -2.716 26.763 7.867 1.00 26.77 160 GLY A C 1
ATOM 1236 O O . GLY A 1 160 ? -1.591 26.544 7.437 1.00 26.77 160 GLY A O 1
ATOM 1237 N N . ALA A 1 161 ? -3.760 27.124 7.113 1.00 27.36 161 ALA A N 1
ATOM 1238 C CA . ALA A 1 161 ? -3.803 27.567 5.715 1.00 27.36 161 ALA A CA 1
ATOM 1239 C C . ALA A 1 161 ? -3.536 26.519 4.617 1.00 27.36 161 ALA A C 1
ATOM 1241 O O . ALA A 1 161 ? -2.413 26.101 4.344 1.00 27.36 161 ALA A O 1
ATOM 1242 N N . GLY A 1 162 ? -4.622 26.172 3.920 1.00 33.38 162 GLY A N 1
ATOM 1243 C CA . GLY A 1 162 ? -4.617 25.292 2.762 1.00 33.38 162 GLY A CA 1
ATOM 1244 C C . GLY A 1 162 ? -3.804 25.832 1.592 1.00 33.38 162 GLY A C 1
ATOM 1245 O O . GLY A 1 162 ? -3.746 27.035 1.358 1.00 33.38 162 GLY A O 1
ATOM 1246 N N . HIS A 1 163 ? -3.221 24.906 0.839 1.00 24.62 163 HIS A N 1
ATOM 1247 C CA . HIS A 1 163 ? -2.838 25.083 -0.555 1.00 24.62 163 HIS A CA 1
ATOM 1248 C C . HIS A 1 163 ? -3.156 23.771 -1.278 1.00 24.62 163 HIS A C 1
ATOM 1250 O O . HIS A 1 163 ? -2.469 22.767 -1.109 1.00 24.62 163 HIS A O 1
ATOM 1256 N N . GLN A 1 164 ? -4.232 23.791 -2.066 1.00 25.89 164 GLN A N 1
ATOM 1257 C CA . GLN A 1 164 ? -4.492 22.804 -3.107 1.00 25.89 164 GLN A CA 1
ATOM 1258 C C . GLN A 1 164 ? -3.394 22.918 -4.169 1.00 25.89 164 GLN A C 1
ATOM 1260 O O . GLN A 1 164 ? -3.207 23.982 -4.757 1.00 25.89 164 GLN A O 1
ATOM 1265 N N . MET A 1 165 ? -2.707 21.816 -4.455 1.00 24.38 165 MET A N 1
ATOM 1266 C CA . MET A 1 165 ? -1.983 21.650 -5.712 1.00 24.38 165 MET A CA 1
ATOM 1267 C C . MET A 1 165 ? -2.888 20.866 -6.658 1.00 24.38 165 MET A C 1
ATOM 1269 O O . MET A 1 165 ? -3.023 19.650 -6.564 1.00 24.38 165 MET A O 1
ATOM 1273 N N . VAL A 1 166 ? -3.560 21.605 -7.539 1.00 27.97 166 VAL A N 1
ATOM 1274 C CA . VAL A 1 166 ? -4.369 21.070 -8.634 1.00 27.97 166 VAL A CA 1
ATOM 1275 C C . VAL A 1 166 ? -3.422 20.542 -9.712 1.00 27.97 166 VAL A C 1
ATOM 1277 O O . VAL A 1 166 ? -2.919 21.297 -10.540 1.00 27.97 166 VAL A O 1
ATOM 1280 N N . GLY A 1 167 ? -3.178 19.234 -9.709 1.00 25.69 167 GLY A N 1
ATOM 1281 C CA . GLY A 1 167 ? -2.581 18.528 -10.840 1.00 25.69 167 GLY A CA 1
ATOM 1282 C C . GLY A 1 167 ? -3.652 18.210 -11.880 1.00 25.69 167 GLY A C 1
ATOM 1283 O O . GLY A 1 167 ? -4.249 17.140 -11.852 1.00 25.69 167 GLY A O 1
ATOM 1284 N N . THR A 1 168 ? -3.927 19.143 -12.792 1.00 30.56 168 THR A N 1
ATOM 1285 C CA . THR A 1 168 ? -4.723 18.858 -13.994 1.00 30.56 168 THR A CA 1
ATOM 1286 C C . THR A 1 168 ? -3.800 18.408 -15.120 1.00 30.56 168 THR A C 1
ATOM 1288 O O . THR A 1 168 ? -2.943 19.159 -15.571 1.00 30.56 168 THR A O 1
ATOM 1291 N N . SER A 1 169 ? -3.984 17.186 -15.620 1.00 30.66 169 SER A N 1
ATOM 1292 C CA . SER A 1 169 ? -4.107 16.934 -17.064 1.00 30.66 169 SER A CA 1
ATOM 1293 C C . SER A 1 169 ? -4.378 15.451 -17.366 1.00 30.66 169 SER A C 1
ATOM 1295 O O . SER A 1 169 ? -3.579 14.576 -17.061 1.00 30.66 169 SER A O 1
ATOM 1297 N N . LYS A 1 170 ? -5.508 15.217 -18.053 1.00 27.86 170 LYS A N 1
ATOM 1298 C CA . LYS A 1 170 ? -5.888 14.005 -18.815 1.00 27.86 170 LYS A CA 1
ATOM 1299 C C . LYS A 1 170 ? -6.292 12.737 -18.041 1.00 27.86 170 LYS A C 1
ATOM 1301 O O . LYS A 1 170 ? -5.824 11.647 -18.344 1.00 27.86 170 LYS A O 1
ATOM 1306 N N . LEU A 1 171 ? -7.266 12.859 -17.140 1.00 35.31 171 LEU A N 1
ATOM 1307 C CA . LEU A 1 171 ? -7.885 11.724 -16.429 1.00 35.31 171 LEU A CA 1
ATOM 1308 C C . LEU A 1 171 ? -9.200 11.198 -17.052 1.00 35.31 171 LEU A C 1
ATOM 1310 O O . LEU A 1 171 ? -9.814 10.293 -16.499 1.00 35.31 171 LEU A O 1
ATOM 1314 N N . ASN A 1 172 ? -9.622 11.702 -18.219 1.00 26.23 172 ASN A N 1
ATOM 1315 C CA . ASN A 1 172 ? -10.934 11.366 -18.801 1.00 26.23 172 ASN A CA 1
ATOM 1316 C C . ASN A 1 172 ? -10.968 10.124 -19.721 1.00 26.23 172 ASN A C 1
ATOM 1318 O O . ASN A 1 172 ? -12.012 9.846 -20.296 1.00 26.23 172 ASN A O 1
ATOM 1322 N N . GLU A 1 173 ? -9.883 9.352 -19.853 1.00 28.56 173 GLU A N 1
ATOM 1323 C CA . GLU A 1 173 ? -9.841 8.170 -20.748 1.00 28.56 173 GLU A CA 1
ATOM 1324 C C . GLU A 1 173 ? -9.461 6.849 -20.040 1.00 28.56 173 GLU A C 1
ATOM 1326 O O . GLU A 1 173 ? -9.216 5.834 -20.687 1.00 28.56 173 GLU A O 1
ATOM 1331 N N . LEU A 1 174 ? -9.400 6.823 -18.704 1.00 36.66 174 LEU A N 1
ATOM 1332 C CA . LEU A 1 174 ? -8.748 5.742 -17.943 1.00 36.66 174 LEU A CA 1
ATOM 1333 C C . LEU A 1 174 ? -9.645 4.559 -17.514 1.00 36.66 174 LEU A C 1
ATOM 1335 O O . LEU A 1 174 ? -9.189 3.704 -16.760 1.00 36.66 174 LEU A O 1
ATOM 1339 N N . THR A 1 175 ? -10.884 4.449 -17.997 1.00 31.98 175 THR A N 1
ATOM 1340 C CA . THR A 1 175 ? -11.862 3.449 -17.510 1.00 31.98 175 THR A CA 1
ATOM 1341 C C . THR A 1 175 ? -11.921 2.115 -18.268 1.00 31.98 175 THR A C 1
ATOM 1343 O O . THR A 1 175 ? -12.715 1.260 -17.884 1.00 31.98 175 THR A O 1
ATOM 1346 N N . ALA A 1 176 ? -11.113 1.884 -19.309 1.00 27.98 176 ALA A N 1
ATOM 1347 C CA . ALA A 1 176 ? -11.381 0.770 -20.232 1.00 27.98 176 ALA A CA 1
ATOM 1348 C C . ALA A 1 176 ? -10.817 -0.621 -19.855 1.00 27.98 176 ALA A C 1
ATOM 1350 O O . ALA A 1 176 ? -11.381 -1.603 -20.317 1.00 27.98 176 ALA A O 1
ATOM 1351 N N . ASP A 1 177 ? -9.787 -0.756 -19.007 1.00 35.44 177 ASP A N 1
ATOM 1352 C CA . ASP A 1 177 ? -9.109 -2.057 -18.792 1.00 35.44 177 ASP A CA 1
ATOM 1353 C C . ASP A 1 177 ? -8.808 -2.354 -17.311 1.00 35.44 177 ASP A C 1
ATOM 1355 O O . ASP A 1 177 ? -7.653 -2.501 -16.904 1.00 35.44 177 ASP A O 1
ATOM 1359 N N . LEU A 1 178 ? -9.850 -2.435 -16.480 1.00 42.28 178 LEU A N 1
ATOM 1360 C CA . LEU A 1 178 ? -9.724 -2.833 -15.075 1.00 42.28 178 LEU A CA 1
ATOM 1361 C C . LEU A 1 178 ? -10.052 -4.318 -14.914 1.00 42.28 178 LEU A C 1
ATOM 1363 O O . LEU A 1 178 ? -11.198 -4.740 -15.057 1.00 42.28 178 LEU A O 1
ATOM 1367 N N . HIS A 1 179 ? -9.039 -5.114 -14.586 1.00 45.94 179 HIS A N 1
ATOM 1368 C CA . HIS A 1 179 ? -9.189 -6.534 -14.276 1.00 45.94 179 HIS A CA 1
ATOM 1369 C C . HIS A 1 179 ? -9.058 -6.765 -12.760 1.00 45.94 179 HIS A C 1
ATOM 1371 O O . HIS A 1 179 ? -8.349 -6.037 -12.069 1.00 45.94 179 HIS A O 1
ATOM 1377 N N . CYS A 1 180 ? -9.736 -7.787 -12.234 1.00 40.88 180 CYS A N 1
ATOM 1378 C CA . CYS A 1 180 ? -9.586 -8.249 -10.852 1.00 40.88 180 CYS A CA 1
ATOM 1379 C C . CYS A 1 180 ? -8.727 -9.518 -10.860 1.00 40.88 180 CYS A C 1
ATOM 1381 O O . CYS A 1 180 ? -9.052 -10.467 -11.570 1.00 40.88 180 CYS A O 1
ATOM 1383 N N . ASN A 1 181 ? -7.629 -9.532 -10.103 1.00 48.88 181 ASN A N 1
ATOM 1384 C CA . ASN A 1 181 ? -6.714 -10.671 -10.031 1.00 48.88 181 ASN A CA 1
ATOM 1385 C C . ASN A 1 181 ? -6.634 -11.254 -8.618 1.00 48.88 181 ASN A C 1
ATOM 1387 O O . ASN A 1 181 ? -6.963 -10.602 -7.630 1.00 48.88 181 ASN A O 1
ATOM 1391 N N . LYS A 1 182 ? -6.170 -12.507 -8.561 1.00 47.44 182 LYS A N 1
ATOM 1392 C CA . LYS A 1 182 ? -6.062 -13.348 -7.366 1.00 47.44 182 LYS A CA 1
ATOM 1393 C C . LYS A 1 182 ? -5.097 -12.725 -6.346 1.00 47.44 182 LYS A C 1
ATOM 1395 O O . LYS A 1 182 ? -3.902 -12.628 -6.609 1.00 47.44 182 LYS A O 1
ATOM 1400 N N . ILE A 1 183 ? -5.629 -12.298 -5.203 1.00 54.97 183 ILE A N 1
ATOM 1401 C CA . ILE A 1 183 ? -4.853 -11.853 -4.039 1.00 54.97 183 ILE A CA 1
ATOM 1402 C C . ILE A 1 183 ? -4.356 -13.103 -3.309 1.00 54.97 183 ILE A C 1
ATOM 1404 O O . ILE A 1 183 ? -5.143 -14.020 -3.067 1.00 54.97 183 ILE A O 1
ATOM 1408 N N . THR A 1 184 ? -3.069 -13.145 -2.965 1.00 67.06 184 THR A N 1
ATOM 1409 C CA . THR A 1 184 ? -2.515 -14.214 -2.125 1.00 67.06 184 THR A CA 1
ATOM 1410 C C . THR A 1 184 ? -2.458 -13.727 -0.683 1.00 67.06 184 THR A C 1
ATOM 1412 O O . THR A 1 184 ? -1.873 -12.680 -0.396 1.00 67.06 184 THR A O 1
ATOM 1415 N N . GLU A 1 185 ? -3.080 -14.484 0.215 1.00 67.81 185 GLU A N 1
ATOM 1416 C CA . GLU A 1 185 ? -3.001 -14.273 1.657 1.00 67.81 185 GLU A CA 1
ATOM 1417 C C . GLU A 1 185 ? -1.737 -14.945 2.201 1.00 67.81 185 GLU A C 1
ATOM 1419 O O . GLU A 1 185 ? -1.464 -16.107 1.888 1.00 67.81 185 GLU A O 1
ATOM 1424 N N . VAL A 1 186 ? -0.946 -14.210 2.985 1.00 69.31 186 VAL A N 1
ATOM 1425 C CA . VAL A 1 186 ? 0.258 -14.739 3.628 1.00 69.31 186 VAL A CA 1
ATOM 1426 C C . VAL A 1 186 ? 0.091 -14.639 5.143 1.00 69.31 186 VAL A C 1
ATOM 1428 O O . VAL A 1 186 ? 0.057 -13.545 5.714 1.00 69.31 186 VAL A O 1
ATOM 1431 N N . HIS A 1 187 ? -0.031 -15.794 5.797 1.00 60.84 187 HIS A N 1
ATOM 1432 C CA . HIS A 1 187 ? -0.146 -15.885 7.252 1.00 60.84 187 HIS A CA 1
ATOM 1433 C C . HIS A 1 187 ? 1.235 -15.792 7.920 1.00 60.84 187 HIS A C 1
ATOM 1435 O O . HIS A 1 187 ? 2.200 -16.348 7.389 1.00 60.84 187 HIS A O 1
ATOM 1441 N N . PRO A 1 188 ? 1.356 -15.116 9.079 1.00 45.81 188 PRO A N 1
ATOM 1442 C CA . PRO A 1 188 ? 2.603 -15.092 9.834 1.00 45.81 188 PRO A CA 1
ATOM 1443 C C . PRO A 1 188 ? 3.001 -16.507 10.299 1.00 45.81 188 PRO A C 1
ATOM 1445 O O . PRO A 1 188 ? 2.119 -17.315 10.599 1.00 45.81 188 PRO A O 1
ATOM 1448 N N . PRO A 1 189 ? 4.309 -16.821 10.379 1.00 49.91 189 PRO A N 1
ATOM 1449 C CA . PRO A 1 189 ? 4.767 -18.061 10.996 1.00 49.91 189 PRO A CA 1
ATOM 1450 C C . PRO A 1 189 ? 4.368 -18.076 12.480 1.00 49.91 189 PRO A C 1
ATOM 1452 O O . PRO A 1 189 ? 4.600 -17.090 13.182 1.00 49.91 189 PRO A O 1
ATOM 1455 N N . HIS A 1 190 ? 3.732 -19.173 12.905 1.00 46.09 190 HIS A N 1
ATOM 1456 C CA . HIS A 1 190 ? 3.311 -19.431 14.287 1.00 46.09 190 HIS A CA 1
ATOM 1457 C C . HIS A 1 190 ? 4.488 -19.520 15.262 1.00 46.09 190 HIS A C 1
ATOM 1459 O O . HIS A 1 190 ? 5.557 -20.031 14.853 1.00 46.09 190 HIS A O 1
#

Sequence (190 aa):
MGAYLDEDMVAHEPDFIAYPHLLVCMGVTLLMTDGSLLGAHVVEQQSQDEAFAGMQEFMRTIALAGITPDRLYLTGNVGIHVQSADNAHGKARKLGYAGIVYVFDTSLIKPKDGTFVMLTSKGPGVHPTIQYKRNEKVKIARQEGMAYRMGKFRKHYGLGAGHQMVGTSKLNELTADLHCNKITEVHPPH

Radius of gyration: 16.38 Å; chains: 1; bounding box: 35×47×41 Å

pLDDT: mean 70.83, std 23.12, range [24.38, 95.5]

Organism: NCBI:txid406548

Foldseek 3Di:
DEDEAEPLDKDKAQWKYKDQFQALKKKKWFQKQQQIIIIHIGRDPVSLLVRLVVLLVVQVVCVVVVIHTDEMEMEHACVNVAPPPCHQVNSCVSSVHQFKYKYHHCVVVPADQGKMWMWTTPGGPDGTAIWMDGNNHDPPPPPPDDPPDPPPVVPPPDDDDDDDDDPDDDPPPPPDDTDGDDIDIDGDDD

Secondary structure (DSSP, 8-state):
--EE--TT-EEEESSEEEES--SS-EEEEEEETTS-EEEEEE-SHHHHHHHHHHHHHHHHHHHTTT--EEEEEEEE-HHHHTSSSS-HHHHHHHTT--S-EEEEEGGGG--SS-EEEEEE--STTSPPEEEEEES--------TT----TTSTTSSSS----------S--TTTTS--B---PEEEPPP-